Protein AF-S3HKZ8-F1 (afdb_monomer_lite)

Foldseek 3Di:
DDDDDDDQDPPPQLNVLVVQLVVLVVQLVVLVVVCVVPNQQAADPPPRHHSVVSNVVSVVSNVVSVVSSCVVVVDDDPPVVVVVVVVVVVVVVVVVVVVVPDDDDPDDDPVCVCVCVVVPAPKAKEFDPVFFDDDVNHTDADADPVRRYHAGCADPVCNRGRIDIDRDPVVVVVVVVVVPPDDPVVPPCQQDPPPDPADDPPRDPQKDWPDDDPQWTKIARPRHGDIDTDGPVVVD

Organism: NCBI:txid990285

Structure (mmCIF, N/CA/C/O backbone):
data_AF-S3HKZ8-F1
#
_entry.id   AF-S3HKZ8-F1
#
loop_
_atom_site.group_PDB
_atom_site.id
_atom_site.type_symbol
_atom_site.label_atom_id
_atom_site.label_alt_id
_atom_site.label_comp_id
_atom_site.label_asym_id
_atom_site.label_entity_id
_atom_site.label_seq_id
_atom_site.pdbx_PDB_ins_code
_atom_site.Cartn_x
_atom_site.Cartn_y
_atom_site.Cartn_z
_atom_site.occupancy
_atom_site.B_iso_or_equiv
_atom_site.auth_seq_id
_atom_site.auth_comp_id
_atom_site.auth_asym_id
_atom_site.auth_atom_id
_atom_site.pdbx_PDB_model_num
ATOM 1 N N . MET A 1 1 ? 28.194 -18.251 2.010 1.00 65.12 1 MET A N 1
ATOM 2 C CA . MET A 1 1 ? 27.713 -17.149 1.149 1.00 65.12 1 MET A CA 1
ATOM 3 C C . MET A 1 1 ? 28.892 -16.640 0.341 1.00 65.12 1 MET A C 1
ATOM 5 O O . MET A 1 1 ? 29.868 -16.216 0.943 1.00 65.12 1 MET A O 1
ATOM 9 N N . SER A 1 2 ? 28.856 -16.750 -0.987 1.00 71.88 2 SER A N 1
ATOM 10 C CA . SER A 1 2 ? 29.869 -16.155 -1.864 1.00 71.88 2 SER A CA 1
ATOM 11 C C . SER A 1 2 ? 29.505 -14.695 -2.129 1.00 71.88 2 SER A C 1
ATOM 13 O O . SER A 1 2 ? 28.448 -14.418 -2.697 1.00 71.88 2 SER A O 1
ATOM 15 N N . ILE A 1 3 ? 30.356 -13.760 -1.708 1.00 78.12 3 ILE A N 1
ATOM 16 C CA . ILE A 1 3 ? 30.203 -12.345 -2.062 1.00 78.12 3 ILE A CA 1
ATOM 17 C C . ILE A 1 3 ? 30.496 -12.220 -3.559 1.00 78.12 3 ILE A C 1
ATOM 19 O O . ILE A 1 3 ? 31.592 -12.550 -4.005 1.00 78.12 3 ILE A O 1
ATOM 23 N N . THR A 1 4 ? 29.506 -11.773 -4.330 1.00 84.50 4 THR A N 1
ATOM 24 C CA . THR A 1 4 ? 2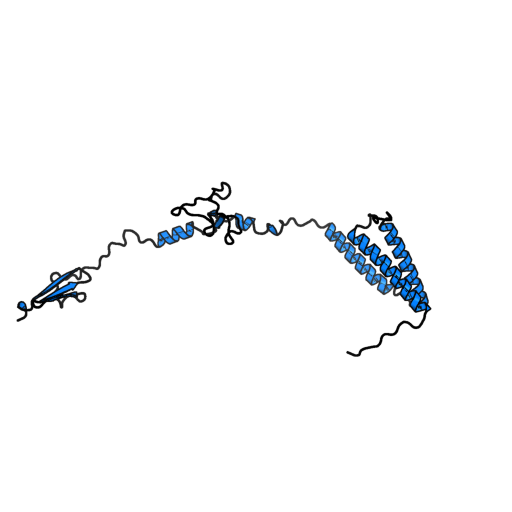9.660 -11.502 -5.765 1.00 84.50 4 THR A CA 1
ATOM 25 C C . THR A 1 4 ? 29.781 -9.994 -5.950 1.00 84.50 4 THR A C 1
ATOM 27 O O . THR A 1 4 ? 28.930 -9.249 -5.470 1.00 84.50 4 THR A O 1
ATOM 30 N N . LEU A 1 5 ? 30.851 -9.538 -6.607 1.00 86.62 5 LEU A N 1
ATOM 31 C CA . LEU A 1 5 ? 31.059 -8.123 -6.917 1.00 86.62 5 LEU A CA 1
ATOM 32 C C . LEU A 1 5 ? 30.095 -7.701 -8.031 1.00 86.62 5 LEU A C 1
ATOM 34 O O . LEU A 1 5 ? 30.226 -8.167 -9.162 1.00 86.62 5 LEU A O 1
ATOM 38 N N . TRP A 1 6 ? 29.163 -6.803 -7.722 1.00 87.88 6 TRP A N 1
ATOM 39 C CA . TRP A 1 6 ? 28.302 -6.189 -8.728 1.00 87.88 6 TRP A CA 1
ATOM 40 C C . TRP A 1 6 ? 29.046 -5.035 -9.408 1.00 87.88 6 TRP A C 1
ATOM 42 O O . TRP A 1 6 ? 29.647 -4.195 -8.735 1.00 87.88 6 TRP A O 1
ATOM 52 N N . LYS A 1 7 ? 29.043 -5.016 -10.740 1.00 90.69 7 LYS A N 1
ATOM 53 C CA . LYS A 1 7 ? 29.620 -3.943 -11.559 1.00 90.69 7 LYS A CA 1
ATOM 54 C C . LYS A 1 7 ? 28.489 -3.257 -12.329 1.00 90.69 7 LYS A C 1
ATOM 56 O O . LYS A 1 7 ? 27.520 -3.939 -12.656 1.00 90.69 7 LYS A O 1
ATOM 61 N N . PRO A 1 8 ? 28.601 -1.950 -12.612 1.00 91.75 8 PRO A N 1
ATOM 62 C CA . PRO A 1 8 ? 27.592 -1.242 -13.391 1.00 91.75 8 PRO A CA 1
ATOM 63 C C . PRO A 1 8 ? 27.500 -1.788 -14.821 1.00 91.75 8 PRO A C 1
ATOM 65 O O . PRO A 1 8 ? 28.470 -2.352 -15.332 1.00 91.75 8 PRO A O 1
ATOM 68 N N . GLU A 1 9 ? 26.345 -1.566 -15.453 1.00 95.06 9 GLU A N 1
ATOM 69 C CA . GLU A 1 9 ? 26.114 -1.855 -16.872 1.00 95.06 9 GLU A CA 1
ATOM 70 C C . GLU A 1 9 ? 27.144 -1.101 -17.737 1.00 95.06 9 GLU A C 1
ATOM 72 O O . GLU A 1 9 ? 27.212 0.132 -17.635 1.00 95.06 9 GLU A O 1
ATOM 77 N N . PRO A 1 10 ? 27.984 -1.808 -18.519 1.00 94.12 10 PRO A N 1
ATOM 78 C CA . PRO A 1 10 ? 29.027 -1.188 -19.331 1.00 94.12 10 PRO A CA 1
ATOM 79 C C . PRO A 1 10 ? 28.513 -0.501 -20.602 1.00 94.12 10 PRO A C 1
ATOM 81 O O . PRO A 1 10 ? 29.184 0.417 -21.079 1.00 94.12 10 PRO A O 1
ATOM 84 N N . ASP A 1 11 ? 27.381 -0.927 -21.172 1.00 96.69 11 ASP A N 1
ATOM 85 C CA . ASP A 1 11 ? 26.805 -0.252 -22.334 1.00 96.69 11 ASP A CA 1
ATOM 86 C C . ASP A 1 11 ? 26.128 1.049 -21.892 1.00 96.69 11 ASP A C 1
ATOM 88 O O . ASP A 1 11 ? 25.140 1.054 -21.158 1.00 96.69 11 ASP A O 1
ATOM 92 N N . VAL A 1 12 ? 26.666 2.178 -22.357 1.00 97.31 12 VAL A N 1
ATOM 93 C CA . VAL A 1 12 ? 26.181 3.509 -21.983 1.00 97.31 12 VAL A CA 1
ATOM 94 C C . VAL A 1 12 ? 24.729 3.721 -22.415 1.00 97.31 12 VAL A C 1
ATOM 96 O O . VAL A 1 12 ? 23.982 4.371 -21.690 1.00 97.31 12 VAL A O 1
ATOM 99 N N . ILE A 1 13 ? 24.302 3.182 -23.558 1.00 97.44 13 ILE A N 1
ATOM 100 C CA . ILE A 1 13 ? 22.934 3.368 -24.054 1.00 97.44 13 ILE A CA 1
ATOM 101 C C . ILE A 1 13 ? 21.959 2.574 -23.182 1.00 97.44 13 ILE A C 1
ATOM 103 O O . ILE A 1 13 ? 20.961 3.131 -22.722 1.00 97.44 13 ILE A O 1
ATOM 107 N N . ILE A 1 14 ? 22.279 1.312 -22.878 1.00 96.62 14 ILE A N 1
ATOM 108 C CA . ILE A 1 14 ? 21.459 0.480 -21.983 1.00 96.62 14 ILE A CA 1
ATOM 109 C C . ILE A 1 14 ? 21.426 1.088 -20.577 1.00 96.62 14 ILE A C 1
ATOM 111 O O . ILE A 1 14 ? 20.361 1.175 -19.970 1.00 96.62 14 ILE A O 1
ATOM 115 N N . HIS A 1 15 ? 22.562 1.576 -20.075 1.00 97.12 15 HIS A N 1
ATOM 116 C CA . HIS A 1 15 ? 22.643 2.249 -18.781 1.00 97.12 15 HIS A CA 1
ATOM 117 C C . HIS A 1 15 ? 21.696 3.454 -18.703 1.00 97.12 15 HIS A C 1
ATOM 119 O O . HIS A 1 15 ? 20.981 3.611 -17.714 1.00 97.12 15 HIS A O 1
ATOM 125 N N . GLN A 1 16 ? 21.670 4.298 -19.737 1.00 97.81 16 GLN A N 1
ATOM 126 C CA . GLN A 1 16 ? 20.787 5.465 -19.782 1.00 97.81 16 GLN A CA 1
ATOM 127 C C . GLN A 1 16 ? 19.313 5.063 -19.883 1.00 97.81 16 GLN A C 1
ATOM 129 O O . GLN A 1 16 ? 18.484 5.641 -19.187 1.00 97.81 16 GLN A O 1
ATOM 134 N N . ALA A 1 17 ? 18.982 4.042 -20.676 1.00 97.62 17 ALA A N 1
ATOM 135 C CA . ALA A 1 17 ? 17.613 3.539 -20.771 1.00 97.62 17 ALA A CA 1
ATOM 136 C C . ALA A 1 17 ? 17.119 2.939 -19.443 1.00 97.62 17 ALA A C 1
ATOM 138 O O . ALA A 1 17 ? 16.001 3.224 -19.018 1.00 97.62 17 ALA A O 1
ATOM 139 N N . LEU A 1 18 ? 17.968 2.175 -18.744 1.00 97.31 18 LEU A N 1
ATOM 140 C CA . LEU A 1 18 ? 17.690 1.682 -17.390 1.00 97.31 18 LEU A CA 1
ATOM 141 C C . LEU A 1 18 ? 17.489 2.837 -16.403 1.00 97.31 18 LEU A C 1
ATOM 143 O O . LEU A 1 18 ? 16.559 2.804 -15.599 1.00 97.31 18 LEU A O 1
ATOM 147 N N . GLY A 1 19 ? 18.349 3.856 -16.470 1.00 97.62 19 GLY A N 1
ATOM 148 C CA . GLY A 1 19 ? 18.239 5.061 -15.654 1.00 97.62 19 GLY A CA 1
ATOM 149 C C . GLY A 1 19 ? 16.919 5.792 -15.884 1.00 97.62 19 GLY A C 1
ATOM 150 O O . GLY A 1 19 ? 16.224 6.097 -14.920 1.00 97.62 19 GLY A O 1
ATOM 151 N N . LYS A 1 20 ? 16.535 5.992 -17.149 1.00 98.19 20 LYS A N 1
ATOM 152 C CA . LYS A 1 20 ? 15.298 6.688 -17.509 1.00 98.19 20 LYS A CA 1
ATOM 153 C C . LYS A 1 20 ? 14.059 5.902 -17.092 1.00 98.19 20 LYS A C 1
ATOM 155 O O . LYS A 1 20 ? 13.201 6.452 -16.419 1.00 98.19 20 LYS A O 1
ATOM 160 N N . ALA A 1 21 ? 14.004 4.598 -17.367 1.00 97.94 21 ALA A N 1
ATOM 161 C CA . ALA A 1 21 ? 12.902 3.754 -16.899 1.00 97.94 21 ALA A CA 1
ATOM 162 C C . ALA A 1 21 ? 12.775 3.745 -15.361 1.00 97.94 21 ALA A C 1
ATOM 164 O O . ALA A 1 21 ? 11.669 3.667 -14.832 1.00 97.94 21 ALA A O 1
ATOM 165 N N . CYS A 1 22 ? 13.895 3.840 -14.635 1.00 98.44 22 CYS A N 1
ATOM 166 C CA . CYS A 1 22 ? 13.898 3.958 -13.176 1.00 98.44 22 CYS A CA 1
ATOM 167 C C . CYS A 1 22 ? 13.378 5.324 -12.693 1.00 98.44 22 CYS A C 1
ATOM 169 O O . CYS A 1 22 ? 12.635 5.375 -11.715 1.00 98.44 22 CYS A O 1
ATOM 171 N N . GLU A 1 23 ? 13.759 6.419 -13.356 1.00 98.50 23 GLU A N 1
ATOM 172 C CA . GLU A 1 23 ? 13.262 7.773 -13.073 1.00 98.50 23 GLU A CA 1
ATOM 173 C C . GLU A 1 23 ? 11.735 7.832 -13.217 1.00 98.50 23 GLU A C 1
ATOM 175 O O . GLU A 1 23 ? 11.050 8.054 -12.218 1.00 98.50 23 GLU A O 1
ATOM 180 N N . GLU A 1 24 ? 11.208 7.473 -14.394 1.00 98.62 24 GLU A N 1
ATOM 181 C CA . GLU A 1 24 ? 9.763 7.504 -14.679 1.00 98.62 24 GLU A CA 1
ATOM 182 C C . GLU A 1 24 ? 8.964 6.582 -13.742 1.00 98.62 24 GLU A C 1
ATOM 184 O O . GLU A 1 24 ? 7.863 6.901 -13.292 1.00 98.62 24 GLU A O 1
ATOM 189 N N . ALA A 1 25 ? 9.526 5.423 -13.370 1.00 98.62 25 ALA A N 1
ATOM 190 C CA . ALA A 1 25 ? 8.875 4.515 -12.428 1.00 98.62 25 ALA A CA 1
ATOM 191 C C . ALA A 1 25 ? 8.728 5.134 -11.028 1.00 98.62 25 ALA A C 1
ATOM 193 O O . ALA A 1 25 ? 7.736 4.873 -10.341 1.00 98.62 25 ALA A O 1
ATOM 194 N N . ASN A 1 26 ? 9.699 5.942 -10.592 1.00 98.62 26 ASN A N 1
ATOM 195 C CA . ASN A 1 26 ? 9.630 6.634 -9.307 1.00 98.62 26 ASN A CA 1
ATOM 196 C C . ASN A 1 26 ? 8.663 7.823 -9.349 1.00 98.62 26 ASN A C 1
ATOM 198 O O . ASN A 1 26 ? 7.951 8.047 -8.367 1.00 98.62 26 ASN A O 1
ATOM 202 N N . GLU A 1 27 ? 8.593 8.547 -10.467 1.00 98.19 27 GLU A N 1
ATOM 203 C CA . GLU A 1 27 ? 7.624 9.632 -10.661 1.00 98.19 27 GLU A CA 1
ATOM 204 C C . GLU A 1 27 ? 6.188 9.086 -10.659 1.00 98.19 27 GLU A C 1
ATOM 206 O O . GLU A 1 27 ? 5.357 9.525 -9.852 1.00 98.19 27 GLU A O 1
ATOM 211 N N . LEU A 1 28 ? 5.925 8.003 -11.403 1.00 98.50 28 LEU A N 1
ATOM 212 C CA . LEU A 1 28 ? 4.644 7.297 -11.345 1.00 98.50 28 LEU A CA 1
ATOM 213 C C . LEU A 1 28 ? 4.329 6.784 -9.932 1.00 98.50 28 LEU A C 1
ATOM 215 O O . LEU A 1 28 ? 3.202 6.937 -9.452 1.00 98.50 28 LEU A O 1
ATOM 219 N N . ALA A 1 29 ? 5.303 6.187 -9.237 1.00 98.56 29 ALA A N 1
ATOM 220 C CA . ALA A 1 29 ? 5.109 5.700 -7.872 1.00 98.56 29 ALA A CA 1
ATOM 221 C C . ALA A 1 29 ? 4.715 6.831 -6.907 1.00 98.56 29 ALA A C 1
ATOM 223 O O . ALA A 1 29 ? 3.831 6.639 -6.064 1.00 98.56 29 ALA A O 1
ATOM 224 N N . ALA A 1 30 ? 5.311 8.017 -7.050 1.00 97.44 30 ALA A N 1
ATOM 225 C C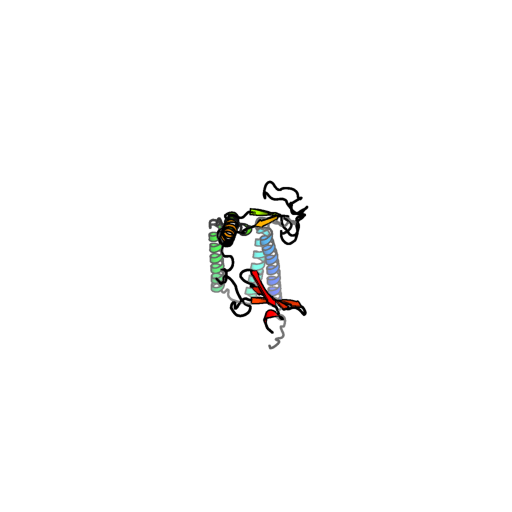A . ALA A 1 30 ? 4.957 9.188 -6.256 1.00 97.44 30 ALA A CA 1
ATOM 226 C C . ALA A 1 30 ? 3.503 9.627 -6.506 1.00 97.44 30 ALA A C 1
ATOM 228 O O . ALA A 1 30 ? 2.764 9.894 -5.551 1.00 97.44 30 ALA A O 1
ATOM 229 N N . ILE A 1 31 ? 3.049 9.640 -7.764 1.00 97.81 31 ILE A N 1
ATOM 230 C CA . ILE A 1 31 ? 1.659 9.985 -8.098 1.00 97.81 31 ILE A CA 1
ATOM 231 C C . ILE A 1 31 ? 0.671 8.907 -7.637 1.00 97.81 31 ILE A C 1
ATOM 233 O O . ILE A 1 31 ? -0.387 9.249 -7.102 1.00 97.81 31 ILE A O 1
ATOM 237 N N . LEU A 1 32 ? 1.011 7.620 -7.760 1.00 98.25 32 LEU A N 1
ATOM 238 C CA . LEU A 1 32 ? 0.205 6.514 -7.229 1.00 98.25 32 LEU A CA 1
ATOM 239 C C . LEU A 1 32 ? 0.024 6.637 -5.712 1.00 98.25 32 LEU A C 1
ATOM 241 O O . LEU A 1 32 ? -1.102 6.545 -5.218 1.00 98.25 32 LEU A O 1
ATOM 245 N N . ALA A 1 33 ? 1.106 6.908 -4.976 1.00 98.00 33 ALA A N 1
ATOM 246 C CA . ALA A 1 33 ? 1.051 7.132 -3.534 1.00 98.00 33 ALA A CA 1
ATOM 247 C C . ALA A 1 33 ? 0.177 8.346 -3.183 1.00 98.00 33 ALA A C 1
ATOM 249 O O . ALA A 1 33 ? -0.643 8.281 -2.264 1.00 98.00 33 ALA A O 1
ATOM 250 N N . ARG A 1 34 ? 0.281 9.437 -3.952 1.00 96.44 34 ARG A N 1
ATOM 251 C CA . ARG A 1 34 ? -0.585 10.609 -3.779 1.00 96.44 34 ARG A CA 1
ATOM 252 C C . ARG A 1 34 ? -2.058 10.268 -4.002 1.00 96.44 34 ARG A C 1
ATOM 254 O O . ARG A 1 34 ? -2.889 10.646 -3.180 1.00 96.44 34 ARG A O 1
ATOM 261 N N . CYS A 1 35 ? -2.384 9.529 -5.062 1.00 97.44 35 CYS A N 1
ATOM 262 C CA . CYS A 1 35 ? -3.753 9.097 -5.352 1.00 97.44 35 CYS A CA 1
ATOM 263 C C . CYS A 1 35 ? -4.308 8.171 -4.261 1.00 97.44 35 CYS A C 1
ATOM 265 O O . CYS A 1 35 ? -5.484 8.283 -3.926 1.00 97.44 35 CYS A O 1
ATOM 267 N N . LEU A 1 36 ? -3.475 7.299 -3.683 1.00 97.06 36 LEU A N 1
ATOM 268 C CA . LEU A 1 36 ? -3.855 6.422 -2.572 1.00 97.06 36 LEU A CA 1
ATOM 269 C C . LEU A 1 36 ? -4.227 7.219 -1.312 1.00 97.06 36 LEU A C 1
ATOM 271 O O . LEU A 1 36 ? -5.181 6.866 -0.627 1.00 97.06 36 LEU A O 1
ATOM 275 N N . ILE A 1 37 ? -3.478 8.284 -1.012 1.00 96.75 37 ILE A N 1
ATOM 276 C CA . ILE A 1 37 ? -3.666 9.094 0.201 1.00 96.75 37 ILE A CA 1
ATOM 277 C C . ILE A 1 37 ? -4.795 10.119 0.032 1.00 96.75 37 ILE A C 1
ATOM 279 O O . ILE A 1 37 ? -5.605 10.298 0.935 1.00 96.75 37 ILE A O 1
ATOM 283 N N . GLN A 1 38 ? -4.829 10.827 -1.099 1.00 96.38 38 GLN A N 1
ATOM 284 C CA . GLN A 1 38 ? -5.735 11.961 -1.318 1.00 96.38 38 GLN A CA 1
ATOM 285 C C . GLN A 1 38 ? -7.021 11.558 -2.049 1.00 96.38 38 GLN A C 1
ATOM 287 O O . GLN A 1 38 ? -8.057 12.181 -1.849 1.00 96.38 38 GLN A O 1
ATOM 292 N N . GLY A 1 39 ? -6.974 10.524 -2.888 1.00 96.88 39 GLY A N 1
ATOM 293 C CA . GLY A 1 39 ? -8.049 10.140 -3.800 1.00 96.88 39 GLY A CA 1
ATOM 294 C C . GLY A 1 39 ? -7.759 10.522 -5.256 1.00 96.88 39 GLY A C 1
ATOM 295 O O . GLY A 1 39 ? -7.112 11.531 -5.552 1.00 96.88 39 GLY A O 1
ATOM 296 N N . LEU A 1 40 ? -8.259 9.700 -6.185 1.00 97.25 40 LEU A N 1
ATOM 297 C CA . LEU A 1 40 ? -8.007 9.825 -7.628 1.00 97.25 40 LEU A CA 1
ATOM 298 C C . LEU A 1 40 ? -8.619 11.090 -8.253 1.00 97.25 40 LEU A C 1
ATOM 300 O O . LEU A 1 40 ? -8.043 11.658 -9.178 1.00 97.25 40 LEU A O 1
ATOM 304 N N . ASP A 1 41 ? -9.768 11.537 -7.747 1.00 97.81 41 ASP A N 1
ATOM 305 C CA . ASP A 1 41 ? -10.503 12.685 -8.296 1.00 97.81 41 ASP A CA 1
ATOM 306 C C . ASP A 1 41 ? -10.173 14.013 -7.578 1.00 97.81 41 ASP A C 1
ATOM 308 O O . ASP A 1 41 ? -10.867 15.010 -7.760 1.00 97.81 41 ASP A O 1
ATOM 312 N N . GLN A 1 42 ? -9.113 14.036 -6.760 1.00 97.44 42 GLN A N 1
ATOM 313 C CA . GLN A 1 42 ? -8.584 15.256 -6.137 1.00 97.44 42 GLN A CA 1
ATOM 314 C C . GLN A 1 42 ? -7.527 15.948 -7.019 1.00 97.44 42 GLN A C 1
ATOM 316 O O . GLN A 1 42 ? -7.158 15.451 -8.086 1.00 97.44 42 GLN A O 1
ATOM 321 N N . SER A 1 43 ? -7.005 17.082 -6.547 1.00 96.50 43 SER A N 1
ATOM 322 C CA . SER A 1 43 ? -5.915 17.833 -7.183 1.00 96.50 43 SER A CA 1
ATOM 323 C C . SER A 1 43 ? -4.752 18.072 -6.225 1.00 96.50 43 SER A C 1
ATOM 325 O O . SER A 1 43 ? -4.931 18.138 -5.009 1.00 96.50 43 SER A O 1
ATOM 327 N N . GLU A 1 44 ? -3.555 18.241 -6.786 1.00 94.06 44 GLU A N 1
ATOM 328 C CA . GLU A 1 44 ? -2.356 18.575 -6.022 1.00 94.06 44 GLU A CA 1
ATOM 329 C C . GLU A 1 44 ? -2.474 19.993 -5.418 1.00 94.06 44 GLU A C 1
ATOM 331 O O . GLU A 1 44 ? -2.830 20.925 -6.143 1.00 94.06 44 GLU A O 1
ATOM 336 N N . PRO A 1 45 ? -2.205 20.191 -4.110 1.00 88.00 45 PRO A N 1
ATOM 337 C CA . PRO A 1 45 ? -2.545 21.442 -3.425 1.00 88.00 45 PRO A CA 1
ATOM 338 C C . PRO A 1 45 ? -1.820 22.693 -3.929 1.00 88.00 45 PRO A C 1
ATOM 340 O O . PRO A 1 45 ? -2.340 23.793 -3.751 1.00 88.00 45 PRO A O 1
ATOM 343 N N . VAL A 1 46 ? -0.619 22.552 -4.501 1.00 91.44 46 VAL A N 1
ATOM 344 C CA . VAL A 1 46 ? 0.220 23.698 -4.878 1.00 91.44 46 VAL A CA 1
ATOM 345 C C . VAL A 1 46 ? -0.011 24.105 -6.332 1.00 91.44 46 VAL A C 1
ATOM 347 O O . VAL A 1 46 ? -0.335 25.258 -6.599 1.00 91.44 46 VAL A O 1
ATOM 350 N N . SER A 1 47 ? 0.136 23.178 -7.278 1.00 92.56 47 SER A N 1
ATOM 351 C CA . SER A 1 47 ? -0.055 23.437 -8.713 1.00 92.56 47 SER A CA 1
ATOM 352 C C . SER A 1 47 ? -1.519 23.396 -9.149 1.00 92.56 47 SER A C 1
ATOM 354 O O . SER A 1 47 ? -1.849 23.894 -10.223 1.00 92.56 47 SER A O 1
ATOM 356 N N . GLY A 1 48 ? -2.402 22.776 -8.360 1.00 94.94 48 GLY A N 1
ATOM 357 C CA . GLY A 1 48 ? -3.796 22.537 -8.734 1.00 94.94 48 GLY A CA 1
ATOM 358 C C . GLY A 1 48 ? -3.985 21.445 -9.794 1.00 94.94 48 GLY A C 1
ATOM 359 O O . GLY A 1 48 ? -5.118 21.213 -10.222 1.00 94.94 48 GLY A O 1
ATOM 360 N N . LYS A 1 49 ? -2.915 20.757 -10.222 1.00 96.62 49 LYS A N 1
ATOM 361 C CA . LYS A 1 49 ? -2.978 19.709 -11.251 1.00 96.62 49 LYS A CA 1
ATOM 362 C C . LYS A 1 49 ? -3.865 18.541 -10.783 1.00 96.62 49 LYS A C 1
ATOM 364 O O . LYS A 1 49 ? -3.607 17.994 -9.704 1.00 96.62 49 LYS A O 1
ATOM 369 N N . PRO A 1 50 ? -4.876 18.119 -11.568 1.00 98.06 50 PRO A N 1
ATOM 370 C CA . PRO A 1 50 ? -5.716 16.975 -11.222 1.00 98.06 50 PRO A CA 1
ATOM 371 C C . PRO A 1 50 ? -4.910 15.679 -11.092 1.00 98.06 50 PRO A C 1
ATOM 373 O O . PRO A 1 50 ? -4.062 15.377 -11.934 1.00 98.06 50 PRO A O 1
ATOM 376 N N . ASN A 1 51 ? -5.216 14.870 -10.076 1.00 97.94 51 ASN A N 1
ATOM 377 C CA . ASN A 1 51 ? -4.537 13.598 -9.819 1.00 97.94 51 ASN A CA 1
ATOM 378 C C . ASN A 1 51 ? -4.696 12.617 -10.974 1.00 97.94 51 ASN A C 1
ATOM 380 O O . ASN A 1 51 ? -3.712 12.033 -11.412 1.00 97.94 51 ASN A O 1
ATOM 384 N N . ARG A 1 52 ? -5.908 12.503 -11.524 1.00 98.06 52 ARG A N 1
ATOM 385 C CA . ARG A 1 52 ? -6.170 11.689 -12.713 1.00 98.06 52 ARG A CA 1
ATOM 386 C C . ARG A 1 52 ? -5.290 12.095 -13.895 1.00 98.06 52 ARG A C 1
ATOM 388 O O . ARG A 1 52 ? -4.729 11.224 -14.544 1.00 98.06 52 ARG A O 1
ATOM 395 N N . GLN A 1 53 ? -5.162 13.396 -14.162 1.00 97.94 53 GLN A N 1
ATOM 396 C CA . GLN A 1 53 ? -4.330 13.889 -15.258 1.00 97.94 53 GLN A CA 1
ATOM 397 C C . GLN A 1 53 ? -2.855 13.554 -15.016 1.00 97.94 53 GLN A C 1
ATOM 399 O O . GLN A 1 53 ? -2.231 12.947 -15.876 1.00 97.94 53 GLN A O 1
ATOM 404 N N . ALA A 1 54 ? -2.326 13.893 -13.836 1.00 97.50 54 ALA A N 1
ATOM 405 C CA . ALA A 1 54 ? -0.941 13.587 -13.487 1.00 97.50 54 ALA A CA 1
ATOM 406 C C . ALA A 1 54 ? -0.646 12.084 -13.591 1.00 97.50 54 ALA A C 1
ATOM 408 O O . ALA A 1 54 ? 0.362 11.708 -14.161 1.00 97.50 54 ALA A O 1
ATOM 409 N N . LEU A 1 55 ? -1.553 11.229 -13.112 1.00 98.12 55 LEU A N 1
ATOM 410 C CA . LEU A 1 55 ? -1.386 9.779 -13.174 1.00 98.12 55 LEU A CA 1
ATOM 411 C C . LEU A 1 55 ? -1.226 9.276 -14.613 1.00 98.12 55 LEU A C 1
ATOM 413 O O . LEU A 1 55 ? -0.370 8.440 -14.867 1.00 98.12 55 LEU A O 1
ATOM 417 N N . PHE A 1 56 ? -2.046 9.761 -15.547 1.00 98.00 56 PHE A N 1
ATOM 418 C CA . PHE A 1 56 ? -1.964 9.322 -16.942 1.00 98.00 56 PHE A CA 1
ATOM 419 C C . PHE A 1 56 ? -0.73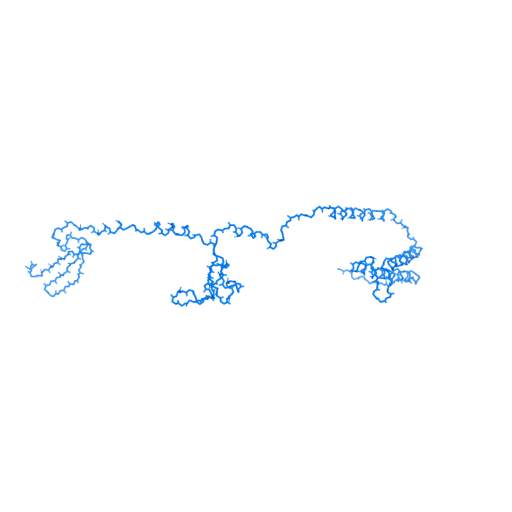8 9.860 -17.680 1.00 98.00 56 PHE A C 1
ATOM 421 O O . PHE A 1 56 ? -0.243 9.173 -18.572 1.00 98.00 56 PHE A O 1
ATOM 428 N N . GLU A 1 57 ? -0.254 11.049 -17.321 1.00 98.12 57 GLU A N 1
ATOM 429 C CA . GLU A 1 57 ? 1.004 11.584 -17.854 1.00 98.12 57 GLU A CA 1
ATOM 430 C C . GLU A 1 57 ? 2.174 10.676 -17.444 1.00 98.12 57 GLU A C 1
ATOM 432 O O . GLU A 1 57 ? 2.793 10.083 -18.323 1.00 98.12 57 GLU A O 1
ATOM 437 N N . GLU A 1 58 ? 2.346 10.395 -16.146 1.00 98.44 58 GLU A N 1
ATOM 438 C CA . GLU A 1 58 ? 3.447 9.531 -15.679 1.00 98.44 58 GLU A CA 1
ATOM 439 C C . GLU A 1 58 ? 3.334 8.072 -16.172 1.00 98.44 58 GLU A C 1
ATOM 441 O O . GLU A 1 58 ? 4.338 7.394 -16.378 1.00 98.44 58 GLU A O 1
ATOM 446 N N . ILE A 1 59 ? 2.114 7.545 -16.376 1.00 98.50 59 ILE A N 1
ATOM 447 C CA . ILE A 1 59 ? 1.931 6.223 -17.011 1.00 98.50 59 ILE A CA 1
ATOM 448 C C . ILE A 1 59 ? 2.466 6.246 -18.446 1.00 98.50 59 ILE A C 1
ATOM 450 O O . ILE A 1 59 ? 3.126 5.298 -18.865 1.00 98.50 59 ILE A O 1
ATOM 454 N N . SER A 1 60 ? 2.172 7.312 -19.193 1.00 98.44 60 SER A N 1
ATOM 455 C CA . SER A 1 60 ? 2.594 7.438 -20.590 1.00 98.44 60 SER A CA 1
ATOM 456 C C . SER A 1 60 ? 4.113 7.561 -20.698 1.00 98.44 60 SER A C 1
ATOM 458 O O . SER A 1 60 ? 4.716 6.933 -21.571 1.00 98.44 60 SER A O 1
ATOM 460 N N . ASP A 1 61 ? 4.728 8.318 -19.789 1.00 98.38 61 ASP A N 1
ATOM 461 C CA . ASP A 1 61 ? 6.177 8.507 -19.752 1.00 98.38 61 ASP A CA 1
ATOM 462 C C . ASP A 1 61 ? 6.900 7.208 -19.350 1.00 98.38 61 ASP A C 1
ATOM 464 O O . ASP A 1 61 ? 7.859 6.796 -20.017 1.00 98.38 61 ASP A O 1
ATOM 468 N N . LEU A 1 62 ? 6.368 6.463 -18.369 1.00 98.50 62 LEU A N 1
ATOM 469 C CA . LEU A 1 62 ? 6.879 5.135 -18.023 1.00 98.50 62 LEU A CA 1
ATOM 470 C C . LEU A 1 62 ? 6.745 4.135 -19.181 1.00 98.50 62 LEU A C 1
ATOM 472 O O . LEU A 1 62 ? 7.697 3.404 -19.464 1.00 98.50 62 LEU A O 1
ATOM 476 N N . ASP A 1 63 ? 5.593 4.084 -19.852 1.00 97.75 63 ASP A N 1
ATOM 477 C CA . ASP A 1 63 ? 5.373 3.178 -20.985 1.00 97.75 63 ASP A CA 1
ATOM 478 C C . ASP A 1 63 ? 6.371 3.460 -22.118 1.00 97.75 63 ASP A C 1
ATOM 480 O O . ASP A 1 63 ? 6.974 2.526 -22.657 1.00 97.75 63 ASP A O 1
ATOM 484 N N . ALA A 1 64 ? 6.616 4.738 -22.432 1.00 98.19 64 ALA A N 1
ATOM 485 C CA . ALA A 1 64 ? 7.607 5.143 -23.425 1.00 98.19 64 ALA A CA 1
ATOM 486 C C . ALA A 1 64 ? 9.036 4.736 -23.018 1.00 98.19 64 ALA A C 1
ATOM 488 O O . ALA A 1 64 ? 9.779 4.180 -23.834 1.00 98.19 64 ALA A O 1
ATOM 489 N N . ALA A 1 65 ? 9.420 4.949 -21.754 1.00 98.00 65 ALA A N 1
ATOM 490 C CA . ALA A 1 65 ? 10.742 4.575 -21.252 1.00 98.00 65 ALA A CA 1
ATOM 491 C C . ALA A 1 65 ? 10.958 3.051 -21.243 1.00 98.00 65 ALA A C 1
ATOM 493 O O . ALA A 1 65 ? 12.019 2.565 -21.648 1.00 98.00 65 ALA A O 1
ATOM 494 N N . VAL A 1 66 ? 9.946 2.276 -20.837 1.00 96.44 66 VAL A N 1
ATOM 495 C CA . VAL A 1 66 ? 9.986 0.806 -20.863 1.00 96.44 66 VAL A CA 1
ATOM 496 C C . VAL A 1 66 ? 10.030 0.287 -22.296 1.00 96.44 66 VAL A C 1
ATOM 498 O O . VAL A 1 66 ? 10.767 -0.661 -22.571 1.00 96.44 66 VAL A O 1
ATOM 501 N N . GLN A 1 67 ? 9.280 0.889 -23.221 1.00 95.25 67 GLN A N 1
ATOM 502 C CA . GLN A 1 67 ? 9.344 0.514 -24.629 1.00 95.25 67 GLN A CA 1
ATOM 503 C C . GLN A 1 67 ? 10.751 0.740 -25.198 1.00 95.25 67 GLN A C 1
ATOM 505 O O . GLN A 1 67 ? 11.312 -0.189 -25.781 1.00 95.25 67 GLN A O 1
ATOM 510 N N . TRP A 1 68 ? 11.350 1.915 -24.977 1.00 96.81 68 TRP A N 1
ATOM 511 C CA . TRP A 1 68 ? 12.711 2.202 -25.442 1.00 96.81 68 TRP A CA 1
ATOM 512 C C . TRP A 1 68 ? 13.734 1.208 -24.877 1.00 96.81 68 TRP A C 1
ATOM 514 O O . TRP A 1 68 ? 14.560 0.669 -25.616 1.00 96.81 68 TRP A O 1
ATOM 524 N N . LEU A 1 69 ? 13.642 0.892 -23.581 1.00 96.38 69 LEU A N 1
ATOM 525 C CA . LEU A 1 69 ? 14.497 -0.117 -22.960 1.00 96.38 69 LEU A CA 1
ATOM 526 C C . LEU A 1 69 ? 14.343 -1.486 -23.639 1.00 96.38 69 LEU A C 1
ATOM 528 O O . LEU A 1 69 ? 15.345 -2.139 -23.921 1.00 96.38 69 LEU A O 1
ATOM 532 N N . ARG A 1 70 ? 13.109 -1.912 -23.931 1.00 94.50 70 ARG A N 1
ATOM 533 C CA . ARG A 1 70 ? 12.817 -3.200 -24.582 1.00 94.50 70 ARG A CA 1
ATOM 534 C C . ARG A 1 70 ? 13.367 -3.287 -26.001 1.00 94.50 70 ARG A C 1
ATOM 536 O O . ARG A 1 70 ? 13.906 -4.328 -26.368 1.00 94.50 70 ARG A O 1
ATOM 543 N N . GLU A 1 71 ? 13.274 -2.201 -26.764 1.00 94.19 71 GLU A N 1
ATOM 544 C CA . GLU A 1 71 ? 13.874 -2.100 -28.099 1.00 94.19 71 GLU A CA 1
ATOM 545 C C . GLU A 1 71 ? 15.400 -2.281 -28.046 1.00 94.19 71 GLU A C 1
ATOM 547 O O . GLU A 1 71 ? 15.970 -2.943 -28.911 1.00 94.19 71 GLU A O 1
ATOM 552 N N . LEU A 1 72 ? 16.062 -1.761 -27.004 1.00 95.25 72 LEU A N 1
ATOM 553 C CA . LEU A 1 72 ? 17.513 -1.880 -26.827 1.00 95.25 72 LEU A CA 1
ATOM 554 C C . LEU A 1 72 ? 17.963 -3.260 -26.345 1.00 95.25 72 LEU A C 1
ATOM 556 O O . LEU A 1 72 ? 18.967 -3.776 -26.831 1.00 95.25 72 LEU A O 1
ATOM 560 N N . VAL A 1 73 ? 17.242 -3.865 -25.396 1.00 93.00 73 VAL A N 1
ATOM 561 C CA . VAL A 1 73 ? 17.588 -5.211 -24.906 1.00 93.00 73 VAL A CA 1
ATOM 562 C C . VAL A 1 73 ? 17.171 -6.319 -25.877 1.00 93.00 73 VAL A C 1
ATOM 564 O O . VAL A 1 73 ? 17.545 -7.472 -25.670 1.00 93.00 73 VAL A O 1
ATOM 567 N N . ASN A 1 74 ? 16.438 -5.966 -26.942 1.00 86.62 74 ASN A N 1
ATOM 568 C CA . ASN A 1 74 ? 15.927 -6.878 -27.964 1.00 86.62 74 ASN A CA 1
ATOM 569 C C . ASN A 1 74 ? 15.199 -8.088 -27.348 1.00 86.62 74 ASN A C 1
ATOM 571 O O . ASN A 1 74 ? 15.385 -9.229 -27.773 1.00 86.62 74 ASN A O 1
ATOM 575 N N . ASP A 1 75 ? 14.410 -7.822 -26.306 1.00 83.38 75 ASP A N 1
ATOM 576 C CA . ASP A 1 75 ? 13.648 -8.838 -25.586 1.00 83.38 75 ASP A CA 1
ATOM 577 C C . ASP A 1 75 ? 12.210 -8.893 -26.111 1.00 83.38 75 ASP A C 1
ATOM 579 O O . ASP A 1 75 ? 11.562 -7.865 -26.355 1.00 83.38 75 ASP A O 1
ATOM 583 N N . GLU A 1 76 ? 11.696 -10.106 -26.290 1.00 82.44 76 GLU A N 1
ATOM 584 C CA . GLU A 1 76 ? 10.337 -10.313 -26.776 1.00 82.44 76 GLU A CA 1
ATOM 585 C C . GLU A 1 76 ? 9.324 -10.049 -25.657 1.00 82.44 76 GLU A C 1
ATOM 587 O O . GLU A 1 76 ? 9.528 -10.381 -24.488 1.00 82.44 76 GLU A O 1
ATOM 592 N N . TYR A 1 77 ? 8.186 -9.442 -26.007 1.00 85.88 77 TYR A N 1
ATOM 593 C CA . TYR A 1 77 ? 7.106 -9.286 -25.038 1.00 85.88 77 TYR A CA 1
ATOM 594 C C . TYR A 1 77 ? 6.543 -10.653 -24.644 1.00 85.88 77 TYR A C 1
ATOM 596 O O . TYR A 1 77 ? 5.923 -11.323 -25.468 1.00 85.88 77 TYR A O 1
ATOM 604 N N . ASP A 1 78 ? 6.657 -11.037 -23.375 1.00 90.31 78 ASP A N 1
ATOM 605 C CA . ASP A 1 78 ? 5.924 -12.196 -22.857 1.00 90.31 78 ASP A CA 1
ATOM 606 C C . ASP A 1 78 ? 4.460 -11.813 -22.568 1.00 90.31 78 ASP A C 1
ATOM 608 O O . ASP A 1 78 ? 4.056 -11.572 -21.422 1.00 90.31 78 ASP A O 1
ATOM 612 N N . GLU A 1 79 ? 3.661 -11.745 -23.636 1.00 92.06 79 GLU A N 1
ATOM 613 C CA . GLU A 1 79 ? 2.226 -11.439 -23.590 1.00 92.06 79 GLU A CA 1
ATOM 614 C C . GLU A 1 79 ? 1.481 -12.418 -22.674 1.00 92.06 79 GLU A C 1
ATOM 616 O O . GLU A 1 79 ? 0.694 -12.018 -21.815 1.00 92.06 79 GLU A O 1
ATOM 621 N N . ALA A 1 80 ? 1.818 -13.709 -22.752 1.00 93.25 80 ALA A N 1
ATOM 622 C CA . ALA A 1 80 ? 1.190 -14.737 -21.934 1.00 93.25 80 ALA A CA 1
ATOM 623 C C . ALA A 1 80 ? 1.430 -14.507 -20.430 1.00 93.25 80 ALA A C 1
ATOM 625 O O . ALA A 1 80 ? 0.547 -14.770 -19.603 1.00 93.25 80 ALA A O 1
ATOM 626 N N . ARG A 1 81 ? 2.621 -14.042 -20.031 1.00 92.81 81 ARG A N 1
ATOM 627 C CA . ARG A 1 81 ? 2.920 -13.681 -18.637 1.00 92.81 81 ARG A CA 1
ATOM 628 C C . ARG A 1 81 ? 2.178 -12.426 -18.200 1.00 92.81 81 ARG A C 1
ATOM 630 O O . ARG A 1 81 ? 1.665 -12.425 -17.075 1.00 92.81 81 ARG A O 1
ATOM 637 N N . ALA A 1 82 ? 2.104 -11.405 -19.050 1.00 92.12 82 ALA A N 1
ATOM 638 C CA . ALA A 1 82 ? 1.341 -10.192 -18.770 1.00 92.12 82 ALA A CA 1
ATOM 639 C C . ALA A 1 82 ? -0.152 -10.506 -18.569 1.00 92.12 82 ALA A C 1
ATOM 641 O O . ALA A 1 82 ? -0.729 -10.135 -17.543 1.00 92.12 82 ALA A O 1
ATOM 642 N N . ASP A 1 83 ? -0.740 -11.313 -19.453 1.00 95.44 83 ASP A N 1
ATOM 643 C CA . ASP A 1 83 ? -2.140 -11.737 -19.384 1.00 95.44 83 ASP A CA 1
ATOM 644 C C . ASP A 1 83 ? -2.464 -12.510 -18.107 1.00 95.44 83 ASP A C 1
ATOM 646 O O . ASP A 1 83 ? -3.477 -12.255 -17.447 1.00 95.44 83 ASP A O 1
ATOM 650 N N . ARG A 1 84 ? -1.595 -13.447 -17.700 1.00 95.88 84 ARG A N 1
ATOM 651 C CA . ARG A 1 84 ? -1.777 -14.184 -16.436 1.00 95.88 84 ARG A CA 1
ATOM 652 C C . ARG A 1 84 ? -1.824 -13.239 -15.236 1.00 95.88 84 ARG A C 1
ATOM 654 O O . ARG A 1 84 ? -2.649 -13.435 -14.341 1.00 95.88 84 ARG A O 1
ATOM 661 N N . LYS A 1 85 ? -0.966 -12.214 -15.207 1.00 95.12 85 LYS A N 1
ATOM 662 C CA . LYS A 1 85 ? -0.955 -11.206 -14.136 1.00 95.12 85 LYS A CA 1
ATOM 663 C C . LYS A 1 85 ? -2.210 -10.337 -14.171 1.00 95.12 85 LYS A C 1
ATOM 665 O O . LYS A 1 85 ? -2.865 -10.195 -13.138 1.00 95.12 85 LYS A O 1
ATOM 670 N N . LEU A 1 86 ? -2.594 -9.846 -15.348 1.00 95.00 86 LEU A N 1
ATOM 671 C CA . LEU A 1 86 ? -3.780 -9.011 -15.529 1.00 95.00 86 LEU A CA 1
ATOM 672 C C . LEU A 1 86 ? -5.069 -9.738 -15.124 1.00 95.00 86 LEU A C 1
ATOM 674 O O . LEU A 1 86 ? -5.912 -9.183 -14.418 1.00 95.00 86 LEU A O 1
ATOM 678 N N . ASN A 1 87 ? -5.206 -11.010 -15.499 1.00 96.56 87 ASN A N 1
ATOM 679 C CA . ASN A 1 87 ? -6.342 -11.836 -15.094 1.00 96.56 87 ASN A CA 1
ATOM 680 C C . ASN A 1 87 ? -6.403 -12.042 -13.571 1.00 96.56 87 ASN A C 1
ATOM 682 O O . ASN A 1 87 ? -7.496 -12.070 -12.999 1.00 96.56 87 ASN A O 1
ATOM 686 N N . GLY A 1 88 ? -5.248 -12.121 -12.902 1.00 96.62 88 GLY A N 1
ATOM 687 C CA . GLY A 1 88 ? -5.157 -12.116 -11.441 1.00 96.62 88 GLY A CA 1
ATOM 688 C C . GLY A 1 88 ? -5.710 -10.829 -10.822 1.00 96.62 88 GLY A C 1
ATOM 689 O O . GLY A 1 88 ? -6.559 -10.899 -9.933 1.00 96.62 88 GLY A O 1
ATOM 690 N N . PHE A 1 89 ? -5.309 -9.664 -11.337 1.00 96.69 89 PHE A N 1
ATOM 691 C CA . PHE A 1 89 ? -5.819 -8.369 -10.867 1.00 96.69 89 PHE A CA 1
ATOM 692 C C . PHE A 1 89 ? -7.328 -8.216 -11.095 1.00 96.69 89 PHE A C 1
ATOM 694 O O . PHE A 1 89 ? -8.049 -7.834 -10.180 1.00 96.69 89 PHE A O 1
ATOM 701 N N . ARG A 1 90 ? -7.845 -8.624 -12.262 1.00 97.44 90 ARG A N 1
ATOM 702 C CA . ARG A 1 90 ? -9.294 -8.625 -12.554 1.00 97.44 90 ARG A CA 1
ATOM 703 C C . ARG A 1 90 ? -10.092 -9.550 -11.636 1.00 97.44 90 ARG A C 1
ATOM 705 O O . ARG A 1 90 ? -11.271 -9.317 -11.376 1.00 97.44 90 ARG A O 1
ATOM 712 N N . ARG A 1 91 ? -9.492 -10.651 -11.178 1.00 97.62 91 ARG A N 1
ATOM 713 C CA . ARG A 1 91 ? -10.115 -11.516 -10.169 1.00 97.62 91 ARG A CA 1
ATOM 714 C C . ARG A 1 91 ? -10.172 -10.815 -8.816 1.00 97.62 91 ARG A C 1
ATOM 716 O O . ARG A 1 91 ? -11.213 -10.867 -8.177 1.00 97.62 91 ARG A O 1
ATOM 723 N N . TRP A 1 92 ? -9.087 -10.165 -8.409 1.00 96.25 92 TRP A N 1
ATOM 724 C CA . TRP A 1 92 ? -9.052 -9.414 -7.158 1.00 96.25 92 TRP A CA 1
ATOM 725 C C . TRP A 1 92 ? -10.054 -8.253 -7.156 1.00 96.25 92 TRP A C 1
ATOM 727 O O . TRP A 1 92 ? -10.792 -8.104 -6.190 1.00 96.25 92 TRP A O 1
ATOM 737 N N . GLN A 1 93 ? -10.175 -7.520 -8.267 1.00 96.94 93 GLN A N 1
ATOM 738 C CA . GLN A 1 93 ? -11.187 -6.474 -8.425 1.00 96.94 93 GLN A CA 1
ATOM 739 C C . GLN A 1 93 ? -12.604 -7.003 -8.168 1.00 96.94 93 GLN A C 1
ATOM 741 O O . GLN A 1 93 ? -13.335 -6.412 -7.385 1.00 96.94 93 GLN A O 1
ATOM 746 N N . ARG A 1 94 ? -12.971 -8.153 -8.749 1.00 97.38 94 ARG A N 1
ATOM 747 C CA . ARG A 1 94 ? -14.289 -8.765 -8.503 1.00 97.38 94 ARG A CA 1
ATOM 748 C C . ARG A 1 94 ? -14.531 -9.079 -7.027 1.00 97.38 94 ARG A C 1
ATOM 750 O O . ARG A 1 94 ? -15.639 -8.894 -6.555 1.00 97.38 94 ARG A O 1
ATOM 757 N N . MET A 1 95 ? -13.501 -9.513 -6.298 1.00 97.12 95 MET A N 1
ATOM 758 C CA . MET A 1 95 ? -13.620 -9.763 -4.857 1.00 97.12 95 MET A CA 1
ATOM 759 C C . MET A 1 95 ? -13.898 -8.474 -4.076 1.00 97.12 95 MET A C 1
ATOM 761 O O . MET A 1 95 ? -14.690 -8.502 -3.144 1.00 97.12 95 MET A O 1
ATOM 765 N N . LEU A 1 96 ? -13.267 -7.360 -4.460 1.00 95.56 96 LEU A N 1
ATOM 766 C CA . LEU A 1 96 ? -13.538 -6.049 -3.864 1.00 95.56 96 LEU A CA 1
ATOM 767 C C . LEU A 1 96 ? -14.957 -5.572 -4.199 1.00 95.56 96 LEU A C 1
ATOM 769 O O . LEU A 1 96 ? -15.663 -5.105 -3.314 1.00 95.56 96 LEU A O 1
ATOM 773 N N . ASP A 1 97 ? -15.394 -5.735 -5.451 1.00 96.50 97 ASP A N 1
ATOM 774 C CA . ASP A 1 97 ? -16.754 -5.381 -5.871 1.00 96.50 97 ASP A CA 1
ATOM 775 C C . ASP A 1 97 ? -17.815 -6.189 -5.103 1.00 96.50 97 ASP A C 1
ATOM 777 O O . ASP A 1 97 ? -18.845 -5.642 -4.707 1.00 96.50 97 ASP A O 1
ATOM 781 N N . ASP A 1 98 ? -17.572 -7.484 -4.889 1.00 94.81 98 ASP A N 1
ATOM 782 C CA . ASP A 1 98 ? -18.457 -8.360 -4.119 1.00 94.81 98 ASP A CA 1
ATOM 783 C C . ASP A 1 98 ? -18.488 -7.964 -2.632 1.00 94.81 98 ASP A C 1
ATOM 785 O O . ASP A 1 98 ? -19.569 -7.890 -2.050 1.00 94.81 98 ASP A O 1
ATOM 789 N N . ASP A 1 99 ? -17.334 -7.649 -2.033 1.00 93.31 99 ASP A N 1
ATOM 790 C CA . ASP A 1 99 ? -17.221 -7.177 -0.644 1.00 93.31 99 ASP A CA 1
ATOM 791 C C . ASP A 1 99 ? -17.947 -5.840 -0.432 1.00 93.31 99 ASP A C 1
ATOM 793 O O . ASP A 1 99 ? -18.748 -5.700 0.487 1.00 93.31 99 ASP A O 1
ATOM 797 N N . MET A 1 100 ? -17.780 -4.885 -1.353 1.00 91.56 100 MET A N 1
ATOM 798 C CA . MET A 1 100 ? -18.486 -3.598 -1.312 1.00 91.56 100 MET A CA 1
ATOM 799 C C . MET A 1 100 ? -20.009 -3.729 -1.462 1.00 91.56 100 MET A C 1
ATOM 801 O O . MET A 1 100 ? -20.750 -2.852 -1.017 1.00 91.56 100 MET A O 1
ATOM 805 N N . ARG A 1 101 ? -20.491 -4.788 -2.124 1.00 92.00 101 ARG A N 1
ATOM 806 C CA . ARG A 1 101 ? -21.927 -5.084 -2.270 1.00 92.00 101 ARG A CA 1
ATOM 807 C C . ARG A 1 101 ? -22.481 -5.904 -1.115 1.00 92.00 101 ARG A C 1
ATOM 809 O O . ARG A 1 101 ? -23.704 -5.964 -0.963 1.00 92.00 101 ARG A O 1
ATOM 816 N N . ALA A 1 102 ? -21.622 -6.569 -0.349 1.00 85.69 102 ALA A N 1
ATOM 817 C CA . ALA A 1 102 ? -22.055 -7.390 0.761 1.00 85.69 102 ALA A CA 1
ATOM 818 C C . ALA A 1 102 ? -22.741 -6.505 1.818 1.00 85.69 102 ALA A C 1
ATOM 820 O O . ALA A 1 102 ? -22.246 -5.425 2.151 1.00 85.69 102 ALA A O 1
ATOM 821 N N . PRO A 1 103 ? -23.894 -6.928 2.361 1.00 81.19 103 PRO A N 1
ATOM 822 C CA . PRO A 1 103 ? -24.513 -6.207 3.461 1.00 81.19 103 PRO A CA 1
ATOM 823 C C . PRO A 1 103 ? -23.572 -6.233 4.668 1.00 81.19 103 PRO A C 1
ATOM 825 O O . PRO A 1 103 ? -23.086 -7.296 5.055 1.00 81.19 103 PRO A O 1
ATOM 828 N N . THR A 1 104 ? -23.328 -5.072 5.279 1.00 72.94 104 THR A N 1
ATOM 829 C CA . THR A 1 104 ? -22.518 -4.990 6.497 1.00 72.94 104 THR A CA 1
ATOM 830 C C . THR A 1 104 ? -23.176 -5.840 7.589 1.00 72.94 104 THR A C 1
ATOM 832 O O . THR A 1 104 ? -24.351 -5.610 7.899 1.00 72.94 104 THR A O 1
ATOM 835 N N . PRO A 1 105 ? -22.475 -6.827 8.176 1.00 65.94 105 PRO A N 1
ATOM 836 C CA . PRO A 1 105 ? -23.041 -7.604 9.265 1.00 65.94 105 PRO A CA 1
ATOM 837 C C . PRO A 1 105 ? -23.349 -6.675 10.445 1.00 65.94 105 PRO A C 1
ATOM 839 O O . PRO A 1 105 ? -22.475 -5.955 10.927 1.00 65.94 105 PRO A O 1
ATOM 842 N N . GLN A 1 106 ? -24.605 -6.678 10.897 1.00 58.53 106 GLN A N 1
ATOM 843 C CA . GLN A 1 106 ? -25.042 -5.962 12.095 1.00 58.53 106 GLN A CA 1
ATOM 844 C C . GLN A 1 106 ? -24.568 -6.715 13.341 1.00 58.53 106 GLN A C 1
ATOM 846 O O . GLN A 1 106 ? -25.352 -7.378 14.014 1.00 58.53 106 GLN A O 1
ATOM 851 N N . SER A 1 107 ? -23.275 -6.640 13.634 1.00 62.50 107 SER A N 1
ATOM 852 C CA . SER A 1 107 ? -22.765 -7.000 14.953 1.00 62.50 107 SER A CA 1
ATOM 853 C C . SER A 1 107 ? -22.659 -5.733 15.798 1.00 62.50 107 SER A C 1
ATOM 855 O O . SER A 1 107 ? -22.273 -4.686 15.263 1.00 62.50 107 SER A O 1
ATOM 857 N N . PRO A 1 108 ? -22.995 -5.786 17.100 1.00 64.94 108 PRO A N 1
ATOM 858 C CA . PRO A 1 108 ? -22.688 -4.677 17.988 1.00 64.94 108 PRO A CA 1
ATOM 859 C C . PRO A 1 108 ? -21.177 -4.387 17.931 1.00 64.94 108 PRO A C 1
ATOM 861 O O . PRO A 1 108 ? -20.388 -5.302 17.662 1.00 64.94 108 PRO A O 1
ATOM 864 N N . PRO A 1 109 ? -20.752 -3.129 18.158 1.00 74.44 109 PRO A N 1
ATOM 865 C CA . PRO A 1 109 ? -19.342 -2.810 18.349 1.00 74.44 109 PRO A CA 1
ATOM 866 C C . PRO A 1 109 ? -18.716 -3.806 19.325 1.00 74.44 109 PRO A C 1
ATOM 868 O O . PRO A 1 109 ? -19.338 -4.123 20.334 1.00 74.44 109 PRO A O 1
ATOM 871 N N . ILE A 1 110 ? -17.502 -4.283 19.043 1.00 74.75 110 ILE A N 1
ATOM 872 C CA . ILE A 1 110 ? -16.826 -5.291 19.879 1.00 74.75 110 ILE A CA 1
ATOM 873 C C . ILE A 1 110 ? -16.718 -4.863 21.352 1.00 74.75 110 ILE A C 1
ATOM 875 O O . ILE A 1 110 ? -16.786 -5.698 22.243 1.00 74.75 110 ILE A O 1
ATOM 879 N N . GLU A 1 111 ? -16.661 -3.553 21.607 1.00 74.31 111 GLU A N 1
ATOM 880 C CA . GLU A 1 111 ? -16.676 -2.947 22.947 1.00 74.31 111 GLU A CA 1
ATOM 881 C C . GLU A 1 111 ? -17.966 -3.216 23.741 1.00 74.31 111 GLU A C 1
ATOM 883 O O . GLU A 1 111 ? -17.995 -3.077 24.960 1.00 74.31 111 GLU A O 1
ATOM 888 N N . LEU A 1 112 ? -19.052 -3.561 23.049 1.00 70.44 112 LEU A N 1
ATOM 889 C CA . LEU A 1 112 ? -20.349 -3.894 23.632 1.00 70.44 112 LEU A CA 1
ATOM 890 C C . LEU A 1 112 ? -20.624 -5.404 23.614 1.00 70.44 112 LEU A C 1
ATOM 892 O O . LEU A 1 112 ? -21.678 -5.835 24.088 1.00 70.44 112 LEU A O 1
ATOM 896 N N . ASP A 1 113 ? -19.697 -6.212 23.093 1.00 72.69 113 ASP A N 1
ATOM 897 C CA . ASP A 1 113 ? -19.833 -7.664 23.107 1.00 72.69 113 ASP A CA 1
ATOM 898 C C . ASP A 1 113 ? -19.808 -8.180 24.556 1.00 72.69 113 ASP A C 1
ATOM 900 O O . ASP A 1 113 ? -18.948 -7.829 25.363 1.00 72.69 113 ASP A O 1
ATOM 904 N N . GLY A 1 114 ? -20.808 -8.981 24.923 1.00 63.84 114 GLY A N 1
ATOM 905 C CA . GLY A 1 114 ? -20.966 -9.511 26.280 1.00 63.84 114 GLY A CA 1
ATOM 906 C C . GLY A 1 114 ? -21.551 -8.551 27.328 1.00 63.84 114 GLY A C 1
ATOM 907 O O . GLY A 1 114 ? -21.913 -9.026 28.404 1.00 63.84 114 GLY A O 1
ATOM 908 N N . VAL A 1 115 ? -21.741 -7.255 27.035 1.00 67.81 115 VAL A N 1
ATOM 909 C CA . VAL A 1 115 ? -22.351 -6.294 27.985 1.00 67.81 115 VAL A CA 1
ATOM 910 C C . VAL A 1 115 ? -23.769 -6.716 28.375 1.00 67.81 115 VAL A C 1
ATOM 912 O O . VAL A 1 115 ? -24.124 -6.678 29.550 1.00 67.81 115 VAL A O 1
ATOM 915 N N . GLU A 1 116 ? -24.565 -7.198 27.418 1.00 64.75 116 GLU A N 1
ATOM 916 C CA . GLU A 1 116 ? -25.928 -7.684 27.674 1.00 64.75 116 GLU A CA 1
ATOM 917 C C . GLU A 1 116 ? -25.945 -8.907 28.608 1.00 64.75 116 GLU A C 1
ATOM 919 O O . GLU A 1 116 ? -26.776 -8.992 29.510 1.00 64.75 116 GLU A O 1
ATOM 924 N N . ARG A 1 117 ? -24.964 -9.812 28.475 1.00 65.12 117 ARG A N 1
ATOM 925 C CA . ARG A 1 117 ? -24.790 -10.960 29.382 1.00 65.12 117 ARG A CA 1
ATOM 926 C C . ARG A 1 117 ? -24.430 -10.511 30.799 1.00 65.12 117 ARG A C 1
ATOM 928 O O . ARG A 1 117 ? -24.886 -11.118 31.760 1.00 65.12 117 ARG A O 1
ATOM 935 N N . GLN A 1 118 ? -23.623 -9.458 30.919 1.00 62.69 118 GLN A N 1
ATOM 936 C CA . GLN A 1 118 ? -23.182 -8.913 32.203 1.00 62.69 118 GLN A CA 1
ATOM 937 C C . GLN A 1 118 ? -24.301 -8.138 32.922 1.00 62.69 118 GLN A C 1
ATOM 939 O O . GLN A 1 118 ? -24.399 -8.198 34.145 1.00 62.69 118 GLN A O 1
ATOM 944 N N . LEU A 1 119 ? -25.143 -7.425 32.164 1.00 62.41 119 LEU A N 1
ATOM 945 C CA . LEU A 1 119 ? -26.295 -6.676 32.678 1.00 62.41 119 LEU A CA 1
ATOM 946 C C . LEU A 1 119 ? -27.504 -7.566 32.992 1.00 62.41 119 LEU A C 1
ATOM 948 O O . LEU A 1 119 ? -28.333 -7.184 33.810 1.00 62.41 119 LEU A O 1
ATOM 952 N N . GLY A 1 120 ? -27.613 -8.736 32.360 1.00 59.28 120 GLY A N 1
ATOM 953 C CA . GLY A 1 120 ? -28.690 -9.700 32.601 1.00 59.28 120 GLY A CA 1
ATOM 954 C C . GLY A 1 120 ? -28.558 -10.528 33.886 1.00 59.28 120 GLY A C 1
ATOM 955 O O . GLY A 1 120 ? -29.363 -11.433 34.083 1.00 59.28 120 GLY A O 1
ATOM 956 N N . GLY A 1 121 ? -27.548 -10.276 34.726 1.00 62.12 121 GLY A N 1
ATOM 957 C CA . GLY A 1 121 ? -27.385 -10.935 36.028 1.00 62.12 121 GLY A CA 1
ATOM 958 C C . GLY A 1 121 ? -27.998 -10.134 37.182 1.00 62.12 121 GLY A C 1
ATOM 959 O O . GLY A 1 121 ? -28.047 -8.907 37.123 1.00 62.12 121 GLY A O 1
ATOM 960 N N . ASP A 1 122 ? -28.383 -10.817 38.266 1.00 70.19 122 ASP A N 1
ATOM 961 C CA . ASP A 1 122 ? -28.955 -10.240 39.502 1.00 70.19 122 ASP A CA 1
ATOM 962 C C . ASP A 1 122 ? -27.919 -9.491 40.373 1.00 70.19 122 ASP A C 1
ATOM 964 O O . ASP A 1 122 ? -27.948 -9.534 41.604 1.00 70.19 122 ASP A O 1
ATOM 968 N N . GLY A 1 123 ? -26.951 -8.829 39.739 1.00 76.69 123 GLY A N 1
ATOM 969 C CA . GLY A 1 123 ? -25.920 -8.072 40.435 1.00 76.69 123 GLY A CA 1
ATOM 970 C C . GLY A 1 123 ? -26.435 -6.745 40.989 1.00 76.69 123 GLY A C 1
ATOM 971 O O . GLY A 1 123 ? -27.453 -6.198 40.558 1.00 76.69 123 GLY A O 1
ATOM 972 N N . VAL A 1 124 ? -25.700 -6.197 41.954 1.00 85.38 124 VAL A N 1
ATOM 973 C CA . VAL A 1 124 ? -26.007 -4.901 42.564 1.00 85.38 124 VAL A CA 1
ATOM 974 C C . VAL A 1 124 ? -24.746 -4.058 42.668 1.00 85.38 124 VAL A C 1
ATOM 976 O O . VAL A 1 124 ? -23.666 -4.539 43.006 1.00 85.38 124 VAL A O 1
ATOM 979 N N . TRP A 1 125 ? -24.865 -2.764 42.390 1.00 88.62 125 TRP A N 1
ATOM 980 C CA . TRP A 1 125 ? -23.785 -1.825 42.670 1.00 88.62 125 TRP A CA 1
ATOM 981 C C . TRP A 1 125 ? -23.657 -1.612 44.180 1.00 88.62 125 TRP A C 1
ATOM 983 O O . TRP A 1 125 ? -24.626 -1.280 44.864 1.00 88.62 125 TRP A O 1
ATOM 993 N N . ARG A 1 126 ? -22.437 -1.750 44.696 1.00 88.25 126 ARG A N 1
ATOM 994 C CA . ARG A 1 126 ? -22.096 -1.487 46.099 1.00 88.25 126 ARG A CA 1
ATOM 995 C C . ARG A 1 126 ? -20.958 -0.484 46.208 1.00 88.25 126 ARG A C 1
ATOM 997 O O . ARG A 1 126 ? -20.119 -0.364 45.314 1.00 88.25 126 ARG A O 1
ATOM 1004 N N . SER A 1 127 ? -20.896 0.209 47.340 1.00 90.00 127 SER A N 1
ATOM 1005 C CA . SER A 1 127 ? -19.781 1.097 47.675 1.00 90.00 127 SER A CA 1
ATOM 1006 C C . SER A 1 127 ? -18.454 0.328 47.660 1.00 90.00 127 SER A C 1
ATOM 1008 O O . SER A 1 127 ? -18.365 -0.785 48.187 1.00 90.00 127 SER A O 1
ATOM 1010 N N . CYS A 1 128 ? -17.419 0.909 47.047 1.00 89.88 128 CYS A N 1
ATOM 1011 C CA . CYS A 1 128 ? -16.094 0.291 46.988 1.00 89.88 128 CYS A CA 1
ATOM 1012 C C . CYS A 1 128 ? -15.421 0.322 48.367 1.00 89.88 128 CYS A C 1
ATOM 1014 O O . CYS A 1 128 ? -15.092 1.395 48.863 1.00 89.88 128 CYS A O 1
ATOM 1016 N N . SER A 1 129 ? -15.152 -0.835 48.970 1.00 85.62 129 SER A N 1
ATOM 1017 C CA . SER A 1 129 ? -14.529 -0.909 50.300 1.00 85.62 129 SER A CA 1
ATOM 1018 C C . SER A 1 129 ? -13.133 -0.284 50.368 1.00 85.62 129 SER A C 1
ATOM 1020 O O . SER A 1 129 ? -12.749 0.194 51.429 1.00 85.62 129 SER A O 1
ATOM 1022 N N . GLY A 1 130 ? -12.383 -0.258 49.263 1.00 85.44 130 GLY A N 1
ATOM 1023 C CA . GLY A 1 130 ? -11.022 0.282 49.240 1.00 85.44 130 GLY A CA 1
ATOM 1024 C C . GLY A 1 130 ? -10.921 1.808 49.182 1.00 85.44 130 GLY A C 1
ATOM 1025 O O . GLY A 1 130 ? -9.852 2.348 49.451 1.00 85.44 130 GLY A O 1
ATOM 1026 N N . CYS A 1 131 ? -11.988 2.527 48.811 1.00 85.06 131 CYS A N 1
ATOM 1027 C CA . CYS A 1 131 ? -11.970 3.999 48.722 1.00 85.06 131 CYS A CA 1
ATOM 1028 C C . CYS A 1 131 ? -13.167 4.693 49.367 1.00 85.06 131 CYS A C 1
ATOM 1030 O O . CYS A 1 131 ? -13.333 5.907 49.208 1.00 85.06 131 CYS A O 1
ATOM 1032 N N . HIS A 1 132 ? -14.026 3.934 50.039 1.00 81.50 132 HIS A N 1
ATOM 1033 C CA . HIS A 1 132 ? -15.184 4.479 50.717 1.00 81.50 132 HIS A CA 1
ATOM 1034 C C . HIS A 1 132 ? -14.868 4.761 52.184 1.00 81.50 132 HIS A C 1
ATOM 1036 O O . HIS A 1 132 ? -14.410 3.878 52.908 1.00 81.50 132 HIS A O 1
ATOM 1042 N N . GLU A 1 133 ? -15.130 5.990 52.626 1.00 74.50 133 GLU A N 1
ATOM 1043 C CA . GLU A 1 133 ? -15.024 6.357 54.035 1.00 74.50 133 GLU A CA 1
ATOM 1044 C C . GLU A 1 133 ? -16.238 5.812 54.799 1.00 74.50 133 GLU A C 1
ATOM 1046 O O . GLU A 1 133 ? -17.388 6.001 54.397 1.00 74.50 133 GLU A O 1
ATOM 1051 N N . LEU A 1 134 ? -15.976 5.104 55.898 1.00 70.38 134 LEU A N 1
ATOM 1052 C CA . LEU A 1 134 ? -17.000 4.628 56.823 1.00 70.38 134 LEU A CA 1
ATOM 1053 C C . LEU A 1 134 ? -16.905 5.449 58.108 1.00 70.38 134 LEU A C 1
ATOM 1055 O O . LEU A 1 134 ? -15.829 5.545 58.697 1.00 70.38 134 LEU A O 1
ATOM 1059 N N . ASN A 1 135 ? -18.028 5.986 58.578 1.00 65.50 135 ASN A N 1
ATOM 1060 C CA . ASN A 1 135 ? -18.149 6.498 59.940 1.00 65.50 135 ASN A CA 1
ATOM 1061 C C . ASN A 1 135 ? -18.972 5.494 60.750 1.00 65.50 135 ASN A C 1
ATOM 1063 O O . ASN A 1 135 ? -20.130 5.253 60.422 1.00 65.50 135 ASN A O 1
ATOM 1067 N N . GLU A 1 136 ? -18.355 4.850 61.744 1.00 75.56 136 GLU A N 1
ATOM 1068 C CA . GLU A 1 136 ? -18.990 3.798 62.561 1.00 75.56 136 GLU A CA 1
ATOM 1069 C C . GLU A 1 136 ? -19.605 2.650 61.728 1.00 75.56 136 GLU A C 1
ATOM 1071 O O . GLU A 1 136 ? -20.617 2.056 62.087 1.00 75.56 136 GLU A O 1
ATOM 1076 N N . GLY A 1 137 ? -18.988 2.330 60.583 1.00 67.88 137 GLY A N 1
ATOM 1077 C CA . GLY A 1 137 ? -19.469 1.291 59.665 1.00 67.88 137 GLY A CA 1
ATOM 1078 C C . GLY A 1 137 ? -20.581 1.744 58.713 1.00 67.88 137 GLY A C 1
ATOM 1079 O O . GLY A 1 137 ? -21.023 0.949 57.885 1.00 67.88 137 GLY A O 1
ATOM 1080 N N . VAL A 1 138 ? -21.003 3.011 58.779 1.00 71.56 138 VAL A N 1
ATOM 1081 C CA . VAL A 1 138 ? -22.001 3.588 57.875 1.00 71.56 138 VAL A CA 1
ATOM 1082 C C . VAL A 1 138 ? -21.311 4.337 56.725 1.00 71.56 138 VAL A C 1
ATOM 1084 O O . VAL A 1 138 ? -20.419 5.152 56.979 1.00 71.56 138 VAL A O 1
ATOM 1087 N N . PRO A 1 139 ? -21.722 4.098 55.466 1.00 74.88 139 PRO A N 1
ATOM 1088 C CA . PRO A 1 139 ? -21.271 4.862 54.304 1.00 74.88 139 PRO A CA 1
ATOM 1089 C C . PRO A 1 139 ? -21.552 6.370 54.440 1.00 74.88 139 PRO A C 1
ATOM 1091 O O . PRO A 1 139 ? -22.701 6.761 54.647 1.00 74.88 139 PRO A O 1
ATOM 1094 N N . THR A 1 140 ? -20.538 7.231 54.298 1.00 79.00 140 THR A N 1
ATOM 1095 C CA . THR A 1 140 ? -20.700 8.702 54.417 1.00 79.00 140 THR A CA 1
ATOM 1096 C C . THR A 1 140 ? -20.563 9.468 53.102 1.00 79.00 140 THR A C 1
ATOM 1098 O O . THR A 1 140 ? -20.826 10.671 53.064 1.00 79.00 140 THR A O 1
ATOM 1101 N N . GLY A 1 141 ? -20.177 8.800 52.011 1.00 81.25 141 GLY A N 1
ATOM 1102 C CA . GLY A 1 141 ? -20.010 9.443 50.703 1.00 81.25 141 GLY A CA 1
ATOM 1103 C C . GLY A 1 141 ? -21.321 9.929 50.071 1.00 81.25 141 GLY A C 1
ATOM 1104 O O . GLY A 1 141 ? -22.418 9.653 50.555 1.00 81.25 141 GLY A O 1
ATOM 1105 N N . ALA A 1 142 ? -21.238 10.640 48.945 1.00 84.31 142 ALA A N 1
ATOM 1106 C CA . ALA A 1 142 ? -22.430 11.079 48.217 1.00 84.31 142 ALA A CA 1
ATOM 1107 C C . ALA A 1 142 ? -23.220 9.872 47.674 1.00 84.31 142 ALA A C 1
ATOM 1109 O O . ALA A 1 142 ? -22.648 8.972 47.057 1.00 84.31 142 ALA A O 1
ATOM 1110 N N . TYR A 1 143 ? -24.538 9.848 47.894 1.00 87.81 143 TYR A N 1
ATOM 1111 C CA . TYR A 1 143 ? -25.402 8.777 47.391 1.00 87.81 143 TYR A CA 1
ATOM 1112 C C . TYR A 1 143 ? -25.686 8.942 45.892 1.00 87.81 143 TYR A C 1
ATOM 1114 O O . TYR A 1 143 ? -26.147 9.996 45.451 1.00 87.81 143 TYR A O 1
ATOM 1122 N N . SER A 1 144 ? -25.462 7.884 45.109 1.00 83.31 144 SER A N 1
ATOM 1123 C CA . SER A 1 144 ? -25.786 7.833 43.682 1.00 83.31 144 SER A CA 1
ATOM 1124 C C . SER A 1 144 ? -27.185 7.267 43.464 1.00 83.31 144 SER A C 1
ATOM 1126 O O . SER A 1 144 ? -27.463 6.112 43.778 1.00 83.31 144 SER A O 1
ATOM 1128 N N . SER A 1 145 ? -28.073 8.051 42.851 1.00 79.44 145 SER A N 1
ATOM 1129 C CA . SER A 1 145 ? -29.419 7.589 42.492 1.00 79.44 145 SER A CA 1
ATOM 1130 C C . SER A 1 145 ? -29.431 6.580 41.338 1.00 79.44 145 SER A C 1
ATOM 1132 O O . SER A 1 145 ? -30.422 5.862 41.195 1.00 79.44 145 SER A O 1
ATOM 1134 N N . ILE A 1 146 ? -28.354 6.518 40.545 1.00 78.56 146 ILE A N 1
ATOM 1135 C CA . ILE A 1 146 ? -28.181 5.595 39.414 1.00 78.56 146 ILE A CA 1
ATOM 1136 C C . ILE A 1 146 ? -27.689 4.238 39.920 1.00 78.56 146 ILE A C 1
ATOM 1138 O O . ILE A 1 146 ? -28.310 3.218 39.648 1.00 78.56 146 ILE A O 1
ATOM 1142 N N . MET A 1 147 ? -26.607 4.239 40.701 1.00 83.31 147 MET A N 1
ATOM 1143 C CA . MET A 1 147 ? -25.992 3.017 41.238 1.00 83.31 147 MET A CA 1
ATOM 1144 C C . MET A 1 147 ? -26.651 2.543 42.539 1.00 83.31 147 MET A C 1
ATOM 1146 O O . MET A 1 147 ? -26.388 1.448 43.001 1.00 83.31 147 MET A O 1
ATOM 1150 N N . LYS A 1 148 ? -27.524 3.347 43.151 1.00 85.50 148 LYS A N 1
ATOM 1151 C CA . LYS A 1 148 ? -28.216 3.024 44.408 1.00 85.50 148 LYS A CA 1
ATOM 1152 C C . LYS A 1 148 ? -27.293 2.753 45.611 1.00 85.50 148 LYS A C 1
ATOM 1154 O O . LYS A 1 148 ? -27.730 2.141 46.583 1.00 85.50 148 LYS A O 1
ATOM 1159 N N . CYS A 1 149 ? -26.066 3.277 45.603 1.00 86.62 149 CYS A N 1
ATOM 1160 C CA . CYS A 1 149 ? -25.099 3.172 46.701 1.00 86.62 149 CYS A CA 1
ATOM 1161 C C . CYS A 1 149 ? -24.361 4.501 46.943 1.00 86.62 149 CYS A C 1
ATOM 1163 O O . CYS A 1 149 ? -24.427 5.423 46.125 1.00 86.62 149 CYS A O 1
ATOM 1165 N N . HIS A 1 150 ? -23.631 4.607 48.055 1.00 89.56 150 HIS A N 1
ATOM 1166 C CA . HIS A 1 150 ? -22.749 5.749 48.313 1.00 89.56 150 HIS A CA 1
ATOM 1167 C C . HIS A 1 150 ? -21.428 5.587 47.550 1.00 89.56 150 HIS A C 1
ATOM 1169 O O . HIS A 1 150 ? -20.845 4.502 47.544 1.00 89.56 150 HIS A O 1
ATOM 1175 N N . LEU A 1 151 ? -20.946 6.644 46.901 1.00 88.69 151 LEU A N 1
ATOM 1176 C CA . LEU A 1 151 ? -19.706 6.604 46.125 1.00 88.69 151 LEU A CA 1
ATOM 1177 C C . LEU A 1 151 ? -18.503 6.969 47.000 1.00 88.69 151 LEU A C 1
ATOM 1179 O O . LEU A 1 151 ? -18.570 7.900 47.802 1.00 88.69 151 LEU A O 1
ATOM 1183 N N . GLY A 1 152 ? -17.417 6.204 46.874 1.00 86.88 152 GLY A N 1
ATOM 1184 C CA . GLY A 1 152 ? -16.103 6.562 47.417 1.00 86.88 152 GLY A CA 1
ATOM 1185 C C . GLY A 1 152 ? -15.346 7.548 46.521 1.00 86.88 152 GLY A C 1
ATOM 1186 O O . GLY A 1 152 ? -15.835 7.944 45.465 1.00 86.88 152 GLY A O 1
ATOM 1187 N N . LEU A 1 153 ? -14.123 7.909 46.915 1.00 86.25 153 LEU A N 1
ATOM 1188 C CA . LEU A 1 153 ? -13.274 8.853 46.164 1.00 86.25 153 LEU A CA 1
ATOM 1189 C C . LEU A 1 153 ? -12.619 8.244 44.908 1.00 86.25 153 LEU A C 1
ATOM 1191 O O . LEU A 1 153 ? -11.954 8.951 44.155 1.00 86.25 153 LEU A O 1
ATOM 1195 N N . GLY A 1 154 ? -12.813 6.943 44.678 1.00 87.19 154 GLY A N 1
ATOM 1196 C CA . GLY A 1 154 ? -12.192 6.193 43.592 1.00 87.19 154 GLY A CA 1
ATOM 1197 C C . GLY A 1 154 ? -10.790 5.690 43.958 1.00 87.19 154 GLY A C 1
ATOM 1198 O O . GLY A 1 154 ? -9.932 6.437 44.414 1.00 87.19 154 GLY A O 1
ATOM 1199 N N . CYS A 1 155 ? -10.537 4.400 43.743 1.00 88.19 155 CYS A N 1
ATOM 1200 C CA . CYS A 1 155 ? -9.211 3.786 43.849 1.00 88.19 155 CYS A CA 1
ATOM 1201 C C . CYS A 1 155 ? -8.996 2.782 42.713 1.00 88.19 155 CYS A C 1
ATOM 1203 O O . CYS A 1 155 ? -9.854 2.606 41.844 1.00 88.19 155 CYS A O 1
ATOM 1205 N N . HIS A 1 156 ? -7.844 2.112 42.737 1.00 89.19 156 HIS A N 1
ATOM 1206 C CA . HIS A 1 156 ? -7.492 1.091 41.758 1.00 89.19 156 HIS A CA 1
ATOM 1207 C C . HIS A 1 156 ? -8.466 -0.104 41.751 1.00 89.19 156 HIS A C 1
ATOM 1209 O O . HIS A 1 156 ? -8.733 -0.638 40.682 1.00 89.19 156 HIS A O 1
ATOM 1215 N N . GLU A 1 157 ? -9.056 -0.476 42.895 1.00 85.38 157 GLU A N 1
ATOM 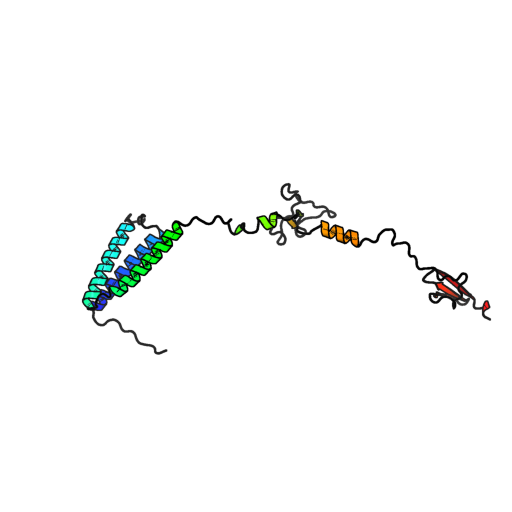1216 C CA . GLU A 1 157 ? -9.988 -1.615 42.996 1.00 85.38 157 GLU A CA 1
ATOM 1217 C C . GLU A 1 157 ? -11.293 -1.392 42.221 1.00 85.38 157 GLU A C 1
ATOM 1219 O O . GLU A 1 157 ? -11.846 -2.322 41.645 1.00 85.38 157 GLU A O 1
ATOM 1224 N N . CYS A 1 158 ? -11.782 -0.151 42.176 1.00 88.69 158 CYS A N 1
ATOM 1225 C CA . CYS A 1 158 ? -13.011 0.210 41.467 1.00 88.69 158 CYS A CA 1
ATOM 1226 C C . CYS A 1 158 ? -12.756 0.965 40.156 1.00 88.69 158 CYS A C 1
ATOM 1228 O O . CYS A 1 158 ? -13.670 1.607 39.640 1.00 88.69 158 CYS A O 1
ATOM 1230 N N . GLY A 1 159 ? -11.509 1.011 39.674 1.00 87.88 159 GLY A N 1
ATOM 1231 C CA . GLY A 1 159 ? -11.145 1.762 38.467 1.00 87.88 159 GLY A CA 1
ATOM 1232 C C . GLY A 1 159 ? -11.501 3.255 38.523 1.00 87.88 159 GLY A C 1
ATOM 1233 O O . GLY A 1 159 ? -11.816 3.848 37.498 1.00 87.88 159 GLY A O 1
ATOM 1234 N N . GLY A 1 160 ? -11.510 3.858 39.718 1.00 87.81 160 GLY A N 1
ATOM 1235 C CA . GLY A 1 160 ? -11.870 5.269 39.914 1.00 87.81 160 GLY A CA 1
ATOM 1236 C C . GLY A 1 160 ? -13.372 5.588 40.000 1.00 87.81 160 GLY A C 1
ATOM 1237 O O . GLY A 1 160 ? -13.714 6.739 40.239 1.00 87.81 160 GLY A O 1
ATOM 1238 N N . ILE A 1 161 ? -14.272 4.605 39.871 1.00 88.69 161 ILE A N 1
ATOM 1239 C CA . ILE A 1 161 ? -15.735 4.835 39.878 1.00 88.69 161 ILE A CA 1
ATOM 1240 C C . ILE A 1 161 ? -16.289 5.130 41.287 1.00 88.69 161 ILE A C 1
ATOM 1242 O O . ILE A 1 161 ? -17.310 5.796 41.438 1.00 88.69 161 ILE A O 1
ATOM 1246 N N . GLY A 1 162 ? -15.635 4.621 42.334 1.00 88.06 162 GLY A N 1
ATOM 1247 C CA . GLY A 1 162 ? -16.103 4.742 43.721 1.00 88.06 162 GLY A CA 1
ATOM 1248 C C . GLY A 1 162 ? -17.162 3.706 44.127 1.00 88.06 162 GLY A C 1
ATOM 1249 O O . GLY A 1 162 ? -17.594 3.699 45.281 1.00 88.06 162 GLY A O 1
ATOM 1250 N N . ALA A 1 163 ? -17.543 2.808 43.216 1.00 88.31 163 ALA A N 1
ATOM 1251 C CA . ALA A 1 163 ? -18.454 1.684 43.429 1.00 88.31 163 ALA A CA 1
ATOM 1252 C C . ALA A 1 163 ? -17.995 0.464 42.616 1.00 88.31 163 ALA A C 1
ATOM 1254 O O . ALA A 1 163 ? -17.284 0.612 41.622 1.00 88.31 163 ALA A O 1
ATOM 1255 N N . VAL A 1 164 ? -18.393 -0.733 43.042 1.00 89.69 164 VAL A N 1
ATOM 1256 C CA . VAL A 1 164 ? -18.096 -2.003 42.364 1.00 89.69 164 VAL A CA 1
ATOM 1257 C C . VAL A 1 164 ? -19.390 -2.770 42.100 1.00 89.69 164 VAL A C 1
ATOM 1259 O O . VAL A 1 164 ? -20.338 -2.671 42.880 1.00 89.69 164 VAL A O 1
ATOM 1262 N N . TRP A 1 165 ? -19.442 -3.503 40.987 1.00 88.38 165 TRP A N 1
ATOM 1263 C CA . TRP A 1 165 ? -20.561 -4.389 40.668 1.00 88.38 165 TRP A CA 1
ATOM 1264 C C . TRP A 1 165 ? -20.387 -5.693 41.441 1.00 88.38 165 TRP A C 1
ATOM 1266 O O . TRP A 1 165 ? -19.426 -6.429 41.208 1.00 88.38 165 TRP A O 1
ATOM 1276 N N . ASP A 1 166 ? -21.282 -5.949 42.389 1.00 85.62 166 ASP A N 1
ATOM 1277 C CA . ASP A 1 166 ? -21.297 -7.187 43.152 1.00 85.62 166 ASP A CA 1
ATOM 1278 C C . ASP A 1 166 ? -22.132 -8.236 42.424 1.00 85.62 166 ASP A C 1
ATOM 1280 O O . ASP A 1 166 ? -23.284 -7.990 42.073 1.00 85.62 166 ASP A O 1
ATOM 1284 N N . THR A 1 167 ? -21.538 -9.405 42.213 1.00 85.25 167 THR A N 1
ATOM 1285 C CA . THR A 1 167 ? -22.193 -10.574 41.604 1.00 85.25 167 THR A CA 1
ATOM 1286 C C . THR A 1 167 ? -22.417 -11.693 42.619 1.00 85.25 167 THR A C 1
ATOM 1288 O O . THR A 1 167 ? -22.803 -12.796 42.242 1.00 85.25 167 THR A O 1
ATOM 1291 N N . THR A 1 168 ? -22.158 -11.429 43.904 1.00 82.88 168 THR A N 1
ATOM 1292 C CA . THR A 1 168 ? -22.390 -12.384 44.985 1.00 82.88 168 THR A CA 1
ATOM 1293 C C . THR A 1 168 ? -23.871 -12.729 45.053 1.00 82.88 168 THR A C 1
ATOM 1295 O O . THR A 1 168 ? -24.716 -11.856 45.254 1.00 82.88 168 THR A O 1
ATOM 1298 N N . ASP A 1 169 ? -24.181 -14.018 44.940 1.00 82.06 169 ASP A N 1
ATOM 1299 C CA . ASP A 1 169 ? -25.525 -14.537 45.169 1.00 82.06 169 ASP A CA 1
ATOM 1300 C C . ASP A 1 169 ? -25.829 -14.538 46.676 1.00 82.06 169 ASP A C 1
ATOM 1302 O O . ASP A 1 169 ? -25.582 -15.501 47.411 1.00 82.06 169 ASP A O 1
ATOM 1306 N N . TYR A 1 170 ? -26.332 -13.402 47.158 1.00 79.19 170 TYR A N 1
ATOM 1307 C CA . TYR A 1 170 ? -26.718 -13.228 48.554 1.00 79.19 170 TYR A CA 1
ATOM 1308 C C . TYR A 1 170 ? -27.863 -14.156 48.973 1.00 79.19 170 TYR A C 1
ATOM 1310 O O . TYR A 1 170 ? -27.961 -14.467 50.161 1.00 79.19 170 TYR A O 1
ATOM 1318 N N . ALA A 1 171 ? -28.702 -14.616 48.036 1.00 81.06 171 ALA A N 1
ATOM 1319 C CA . ALA A 1 171 ? -29.769 -15.564 48.336 1.00 81.06 171 ALA A CA 1
ATOM 1320 C C . ALA A 1 171 ? -29.178 -16.941 48.660 1.00 81.06 171 ALA A C 1
ATOM 1322 O O . ALA A 1 171 ? -29.454 -17.481 49.731 1.00 81.06 171 ALA A O 1
ATOM 1323 N N . ALA A 1 172 ? -28.271 -17.444 47.820 1.00 83.31 172 ALA A N 1
ATOM 1324 C CA . ALA A 1 172 ? -27.554 -18.689 48.089 1.00 83.31 172 ALA A CA 1
ATOM 1325 C C . ALA A 1 172 ? -26.728 -18.619 49.388 1.00 83.31 172 ALA A C 1
ATOM 1327 O O . ALA A 1 172 ? -26.710 -19.568 50.176 1.00 83.31 172 ALA A O 1
ATOM 1328 N N . MET A 1 173 ? -26.073 -17.482 49.660 1.00 83.81 173 MET A N 1
ATOM 1329 C CA . MET A 1 173 ? -25.355 -17.277 50.924 1.00 83.81 173 MET A CA 1
ATOM 1330 C C . MET A 1 173 ? -26.306 -17.300 52.130 1.00 83.81 173 MET A C 1
ATOM 1332 O O . MET A 1 173 ? -25.991 -17.924 53.144 1.00 83.81 173 MET A O 1
ATOM 1336 N N . ALA A 1 174 ? -27.468 -16.647 52.033 1.00 83.31 174 ALA A N 1
ATOM 1337 C CA . ALA A 1 174 ? -28.466 -16.624 53.098 1.00 83.31 174 ALA A CA 1
ATOM 1338 C C . ALA A 1 174 ? -29.050 -18.019 53.374 1.00 83.31 174 ALA A C 1
ATOM 1340 O O . ALA A 1 174 ? -29.182 -18.398 54.537 1.00 83.31 174 ALA A O 1
ATOM 1341 N N . GLU A 1 175 ? -29.340 -18.803 52.332 1.00 86.81 175 GLU A N 1
ATOM 1342 C CA . GLU A 1 175 ? -29.786 -20.196 52.460 1.00 86.81 175 GLU A CA 1
ATOM 1343 C C . GLU A 1 175 ? -28.734 -21.064 53.155 1.00 86.81 175 GLU A C 1
ATOM 1345 O O . GLU A 1 175 ? -29.051 -21.802 54.093 1.00 86.81 175 GLU A O 1
ATOM 1350 N N . PHE A 1 176 ? -27.464 -20.929 52.760 1.00 86.81 176 PHE A N 1
ATOM 1351 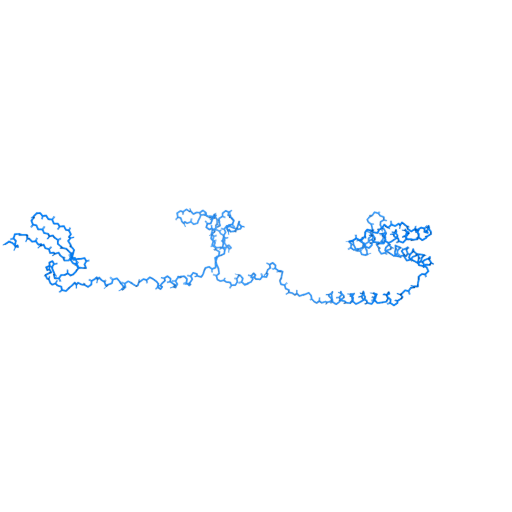C CA . PHE A 1 176 ? -26.368 -21.630 53.418 1.00 86.81 176 PHE A CA 1
ATOM 1352 C C . PHE A 1 176 ? -26.265 -21.248 54.898 1.00 86.81 176 PHE A C 1
ATOM 1354 O O . PHE A 1 176 ? -26.232 -22.135 55.750 1.00 86.81 176 PHE A O 1
ATOM 1361 N N . MET A 1 177 ? -26.274 -19.951 55.224 1.00 84.94 177 MET A N 1
ATOM 1362 C CA . MET A 1 177 ? -26.223 -19.477 56.611 1.00 84.94 177 MET A CA 1
ATOM 1363 C C . MET A 1 177 ? -27.403 -19.999 57.436 1.00 84.94 177 MET A C 1
ATOM 1365 O O . MET A 1 177 ? -27.204 -20.460 58.556 1.00 84.94 177 MET A O 1
ATOM 1369 N N . ALA A 1 178 ? -28.614 -19.998 56.876 1.00 83.56 178 ALA A N 1
ATOM 1370 C CA . ALA A 1 178 ? -29.792 -20.555 57.533 1.00 83.56 178 ALA A CA 1
ATOM 1371 C C . ALA A 1 178 ? -29.663 -22.067 57.797 1.00 83.56 178 ALA A C 1
ATOM 1373 O O . ALA A 1 178 ? -30.179 -22.550 58.800 1.00 83.56 178 ALA A O 1
ATOM 1374 N N . SER A 1 179 ? -28.949 -22.805 56.941 1.00 81.06 179 SER A N 1
ATOM 1375 C CA . SER A 1 179 ? -28.726 -24.248 57.112 1.00 81.06 179 SER A CA 1
ATOM 1376 C C . SER A 1 179 ? -27.706 -24.607 58.202 1.00 81.06 179 SER A C 1
ATOM 1378 O O . SER A 1 179 ? -27.729 -25.729 58.706 1.00 81.06 179 SER A O 1
ATOM 1380 N N . VAL A 1 180 ? -26.815 -23.676 58.571 1.00 79.38 180 VAL A N 1
ATOM 1381 C CA . VAL A 1 180 ? -25.748 -23.899 59.568 1.00 79.38 180 VAL A CA 1
ATOM 1382 C C . VAL A 1 180 ? -26.025 -23.258 60.928 1.00 79.38 180 VAL A C 1
ATOM 1384 O O . VAL A 1 180 ? -25.278 -23.515 61.869 1.00 79.38 180 VAL A O 1
ATOM 1387 N N . ILE A 1 181 ? -27.078 -22.443 61.059 1.00 69.81 181 ILE A N 1
ATOM 1388 C CA . ILE A 1 181 ? -27.549 -21.962 62.363 1.00 69.81 181 ILE A CA 1
ATOM 1389 C C . ILE A 1 181 ? -28.244 -23.142 63.064 1.00 69.81 181 ILE A C 1
ATOM 1391 O O . ILE A 1 181 ? -29.279 -23.598 62.573 1.00 69.81 181 ILE A O 1
ATOM 1395 N N . PRO A 1 182 ? -27.713 -23.651 64.195 1.00 58.06 182 PRO A N 1
ATOM 1396 C CA . PRO A 1 182 ? -28.384 -24.690 64.966 1.00 58.06 182 PRO A CA 1
ATOM 1397 C C . PRO A 1 182 ? -29.750 -24.176 65.404 1.00 58.06 182 PRO A C 1
ATOM 1399 O O . PRO A 1 182 ? -29.899 -23.005 65.771 1.00 58.06 182 PRO A O 1
ATOM 1402 N N . SER A 1 183 ? -30.762 -25.035 65.367 1.00 55.97 183 SER A N 1
ATOM 1403 C CA . SER A 1 183 ? -32.070 -24.634 65.859 1.00 55.97 183 SER A CA 1
ATOM 1404 C C . SER A 1 183 ? -31.976 -24.391 67.375 1.00 55.97 183 SER A C 1
ATOM 1406 O O . SER A 1 183 ? -31.197 -25.061 68.056 1.00 55.97 183 SER A O 1
ATOM 1408 N N . PRO A 1 184 ? -32.813 -23.520 67.966 1.00 56.28 184 PRO A N 1
ATOM 1409 C CA . PRO A 1 184 ? -32.889 -23.371 69.425 1.00 56.28 184 PRO A CA 1
ATOM 1410 C C . PRO A 1 184 ? -33.229 -24.676 70.169 1.00 56.28 184 PRO A C 1
ATOM 1412 O O . PRO A 1 184 ? -33.203 -24.717 71.395 1.00 56.28 184 PRO A O 1
ATOM 1415 N N . GLN A 1 185 ? -33.599 -25.735 69.444 1.00 55.34 185 GLN A N 1
ATOM 1416 C CA . GLN A 1 185 ? -33.935 -27.045 69.992 1.00 55.34 185 GLN A CA 1
ATOM 1417 C C . GLN A 1 185 ? -32.689 -27.922 70.209 1.00 55.34 185 GLN A C 1
ATOM 1419 O O . GLN A 1 185 ? -32.780 -28.930 70.907 1.00 55.34 185 GLN A O 1
ATOM 1424 N N . ASP A 1 186 ? -31.527 -27.520 69.684 1.00 52.41 186 ASP A N 1
ATOM 1425 C CA . ASP A 1 186 ? -30.274 -28.276 69.783 1.00 52.41 186 ASP A CA 1
ATOM 1426 C C . ASP A 1 186 ? -29.483 -27.986 71.081 1.00 52.41 186 ASP A C 1
ATOM 1428 O O . ASP A 1 186 ? -28.520 -28.686 71.390 1.00 52.41 186 ASP A O 1
ATOM 1432 N N . GLU A 1 187 ? -29.916 -27.023 71.909 1.00 49.66 187 GLU A N 1
ATOM 1433 C CA . GLU A 1 187 ? -29.276 -26.699 73.203 1.00 49.66 187 GLU A CA 1
ATOM 1434 C C . GLU A 1 187 ? -29.720 -27.594 74.384 1.00 49.66 187 GLU A C 1
ATOM 1436 O O . GLU A 1 187 ? -29.276 -27.405 75.517 1.00 49.66 187 GLU A O 1
ATOM 1441 N N . ALA A 1 188 ? -30.566 -28.605 74.161 1.00 47.97 188 ALA A N 1
ATOM 1442 C CA . ALA A 1 188 ? -31.135 -29.427 75.237 1.00 47.97 188 ALA A CA 1
ATOM 1443 C C . ALA A 1 188 ? -30.470 -30.805 75.434 1.00 47.97 188 ALA A C 1
ATOM 1445 O O . ALA A 1 188 ? -31.119 -31.736 75.912 1.00 47.97 188 ALA A O 1
ATOM 1446 N N . ILE A 1 189 ? -29.179 -30.962 75.123 1.00 52.62 189 ILE A N 1
ATOM 1447 C CA . ILE A 1 189 ? -28.404 -32.133 75.571 1.00 52.62 189 ILE A CA 1
ATOM 1448 C C . ILE A 1 189 ? -27.258 -31.653 76.458 1.00 52.62 189 ILE A C 1
ATOM 1450 O O . ILE A 1 189 ? -26.085 -31.672 76.093 1.00 52.62 189 ILE A O 1
ATOM 1454 N N . GLY A 1 190 ? -27.616 -31.231 77.672 1.00 53.88 190 GLY A N 1
ATOM 1455 C CA . GLY A 1 190 ? -26.659 -31.251 78.770 1.00 53.88 190 GLY A CA 1
ATOM 1456 C C . GLY A 1 190 ? -26.111 -32.678 78.938 1.00 53.88 190 GLY A C 1
ATOM 1457 O O . GLY A 1 190 ? -26.840 -33.644 78.679 1.00 53.88 190 GLY A O 1
ATOM 1458 N N . PRO A 1 191 ? -24.838 -32.841 79.337 1.00 52.88 191 PRO A N 1
ATOM 1459 C CA . PRO A 1 191 ? -24.249 -34.158 79.541 1.00 52.88 191 PRO A CA 1
ATOM 1460 C C . PRO A 1 191 ? -25.148 -35.005 80.447 1.00 52.88 191 PRO A C 1
ATOM 1462 O O . PRO A 1 191 ? -25.560 -34.550 81.518 1.00 52.88 191 PRO A O 1
ATOM 1465 N N . GLN A 1 192 ? -25.483 -36.225 80.010 1.00 58.06 192 GLN A N 1
ATOM 1466 C CA . GLN A 1 192 ? -26.346 -37.096 80.803 1.00 58.06 192 GLN A CA 1
ATOM 1467 C C . GLN A 1 192 ? -25.748 -37.272 82.207 1.00 58.06 192 GLN A C 1
ATOM 1469 O O . GLN A 1 192 ? -24.553 -37.568 82.331 1.00 58.06 192 GLN A O 1
ATOM 1474 N N . PRO A 1 193 ? -26.543 -37.084 83.277 1.00 59.44 193 PRO A N 1
ATOM 1475 C CA . PRO A 1 193 ? -26.053 -37.284 84.629 1.00 59.44 193 PRO A CA 1
ATOM 1476 C C . PRO A 1 193 ? -25.550 -38.721 84.748 1.00 59.44 193 PRO A C 1
ATOM 1478 O O . PRO A 1 193 ? -26.203 -39.643 84.268 1.00 59.44 193 PRO A O 1
ATOM 1481 N N . CYS A 1 194 ? -24.417 -38.930 85.423 1.00 64.50 194 CYS A N 1
ATOM 1482 C CA . CYS A 1 194 ? -23.777 -40.246 85.550 1.00 64.50 194 CYS A CA 1
ATOM 1483 C C . CYS A 1 194 ? -24.644 -41.327 86.234 1.00 64.50 194 CYS A C 1
ATOM 1485 O O . CYS A 1 194 ? -24.181 -42.445 86.415 1.00 64.50 194 CYS A O 1
ATOM 1487 N N . GLY A 1 195 ? -25.884 -41.014 86.630 1.00 65.50 195 GLY A N 1
ATOM 1488 C CA . GLY A 1 195 ? -26.863 -41.963 87.164 1.00 65.50 195 GLY A CA 1
ATOM 1489 C C . GLY A 1 195 ? -26.612 -42.399 88.607 1.00 65.50 195 GLY A C 1
ATOM 1490 O O . GLY A 1 195 ? -27.443 -43.092 89.183 1.00 65.50 195 GLY A O 1
ATOM 1491 N N . ILE A 1 196 ? -25.505 -41.972 89.219 1.00 66.81 196 ILE A N 1
ATOM 1492 C CA . ILE A 1 196 ? -25.115 -42.393 90.566 1.00 66.81 196 ILE A CA 1
ATOM 1493 C C . ILE A 1 196 ? -25.699 -41.412 91.584 1.00 66.81 196 ILE A C 1
ATOM 1495 O O . ILE A 1 196 ? -25.464 -40.199 91.513 1.00 66.81 196 ILE A O 1
ATOM 1499 N N . ALA A 1 197 ? -26.509 -41.930 92.508 1.00 60.47 197 ALA A N 1
ATOM 1500 C CA . ALA A 1 197 ? -27.160 -41.131 93.542 1.00 60.47 197 ALA A CA 1
ATOM 1501 C C . ALA A 1 197 ? -26.124 -40.507 94.490 1.00 60.47 197 ALA A C 1
ATOM 1503 O O . ALA A 1 197 ? -26.183 -39.293 94.692 1.00 60.47 197 ALA A O 1
ATOM 1504 N N . ASP A 1 198 ? -25.139 -41.303 94.924 1.00 64.94 198 ASP A N 1
ATOM 1505 C CA . ASP A 1 198 ? -24.101 -40.926 95.888 1.00 64.94 198 ASP A CA 1
ATOM 1506 C C . ASP A 1 198 ? -22.716 -41.448 95.435 1.00 64.94 198 ASP A C 1
ATOM 1508 O O . ASP A 1 198 ? -22.335 -42.576 95.747 1.00 64.94 198 ASP A O 1
ATOM 1512 N N . PRO A 1 199 ? -22.013 -40.722 94.546 1.00 64.12 199 PRO A N 1
ATOM 1513 C CA . PRO A 1 199 ? -20.779 -41.214 93.940 1.00 64.12 199 PRO A CA 1
ATOM 1514 C C . PRO A 1 199 ? -19.601 -41.107 94.913 1.00 64.12 199 PRO A C 1
ATOM 1516 O O . PRO A 1 199 ? -19.206 -40.000 95.270 1.00 64.12 199 PRO A O 1
ATOM 1519 N N . SER A 1 200 ? -18.984 -42.236 95.277 1.00 67.81 200 SER A N 1
ATOM 1520 C CA . SER A 1 200 ? -17.650 -42.211 95.890 1.00 67.81 200 SER A CA 1
ATOM 1521 C C . SER A 1 200 ? -16.584 -41.859 94.843 1.00 67.81 200 SER A C 1
ATOM 1523 O O . SER A 1 200 ? -16.829 -41.937 93.633 1.00 67.81 200 SER A O 1
ATOM 1525 N N . ALA A 1 201 ? -15.365 -41.526 95.286 1.00 60.44 201 ALA A N 1
ATOM 1526 C CA . ALA A 1 201 ? -14.234 -41.246 94.391 1.00 60.44 201 ALA A CA 1
ATOM 1527 C C . ALA A 1 201 ? -13.942 -42.377 93.378 1.00 60.44 201 ALA A C 1
ATOM 1529 O O . ALA A 1 201 ? -13.305 -42.129 92.357 1.00 60.44 201 ALA A O 1
ATOM 1530 N N . ARG A 1 202 ? -14.407 -43.610 93.631 1.00 65.69 202 ARG A N 1
ATOM 1531 C CA . ARG A 1 202 ? -14.156 -44.782 92.775 1.00 65.69 202 ARG A CA 1
ATOM 1532 C C . ARG A 1 202 ? -15.314 -45.165 91.857 1.00 65.69 202 ARG A C 1
ATOM 1534 O O . ARG A 1 202 ? -15.085 -45.887 90.892 1.00 65.69 202 ARG A O 1
ATOM 1541 N N . ASP A 1 203 ? -16.524 -44.677 92.121 1.00 73.88 203 ASP A N 1
ATOM 1542 C CA . ASP A 1 203 ? -17.722 -45.135 91.405 1.00 73.88 203 ASP A CA 1
ATOM 1543 C C . ASP A 1 203 ? -18.010 -44.327 90.132 1.00 73.88 203 ASP A C 1
ATOM 1545 O O . ASP A 1 203 ? -18.798 -44.751 89.290 1.00 73.88 203 ASP A O 1
ATOM 1549 N N . CYS A 1 204 ? -17.364 -43.171 89.949 1.00 74.81 204 CYS A N 1
ATOM 1550 C CA . CYS A 1 204 ? -17.555 -42.311 88.784 1.00 74.81 204 CYS A CA 1
ATOM 1551 C C . CYS A 1 204 ? -16.248 -42.136 88.001 1.00 74.81 204 CYS A C 1
ATOM 1553 O O . CYS A 1 204 ? -15.311 -41.499 88.475 1.00 74.81 204 CYS A O 1
ATOM 1555 N N . SER A 1 205 ? -16.211 -42.614 86.753 1.00 78.25 205 SER A N 1
ATOM 1556 C CA . SER A 1 205 ? -15.042 -42.484 85.866 1.00 78.25 205 SER A CA 1
ATOM 1557 C C . SER A 1 205 ? -14.714 -41.040 85.464 1.00 78.25 205 SER A C 1
ATOM 1559 O O . SER A 1 205 ? -13.621 -40.774 84.977 1.00 78.25 205 SER A O 1
ATOM 1561 N N . ASN A 1 206 ? -15.657 -40.111 85.649 1.00 79.31 206 ASN A N 1
ATOM 1562 C CA . ASN A 1 206 ? -15.517 -38.695 85.295 1.00 79.31 206 ASN A CA 1
ATOM 1563 C C . ASN A 1 206 ? -15.198 -37.806 86.507 1.00 79.31 206 ASN A C 1
ATOM 1565 O O . ASN A 1 206 ? -15.364 -36.586 86.448 1.00 79.31 206 ASN A O 1
ATOM 1569 N N . MET A 1 207 ? -14.816 -38.417 87.628 1.00 83.00 207 MET A N 1
ATOM 1570 C CA . MET A 1 207 ? -14.486 -37.711 88.854 1.00 83.00 207 MET A CA 1
ATOM 1571 C C . MET A 1 207 ? -13.065 -37.147 88.775 1.00 83.00 207 MET A C 1
ATOM 1573 O O . MET A 1 207 ? -12.117 -37.885 88.510 1.00 83.00 207 MET A O 1
ATOM 1577 N N . LYS A 1 208 ? -12.911 -35.843 89.014 1.00 86.19 208 LYS A N 1
ATOM 1578 C CA . LYS A 1 208 ? -11.607 -35.178 89.078 1.00 86.19 208 LYS A CA 1
ATOM 1579 C C . LYS A 1 208 ? -11.390 -34.547 90.440 1.00 86.19 208 LYS A C 1
ATOM 1581 O O . LYS A 1 208 ? -12.318 -34.007 91.040 1.00 86.19 208 LYS A O 1
ATOM 1586 N N . GLU A 1 209 ? -10.160 -34.613 90.927 1.00 85.44 209 GLU A N 1
ATOM 1587 C CA . GLU A 1 209 ? -9.760 -33.886 92.124 1.00 85.44 209 GLU A CA 1
ATOM 1588 C C . GLU A 1 209 ? -9.768 -32.383 91.817 1.00 85.44 209 GLU A C 1
ATOM 1590 O O . GLU A 1 209 ? -9.176 -31.930 90.837 1.00 85.44 209 GLU A O 1
ATOM 1595 N N . VAL A 1 210 ? -10.479 -31.612 92.635 1.00 89.44 210 VAL A N 1
ATOM 1596 C CA . VAL A 1 210 ? -10.590 -30.151 92.489 1.00 89.44 210 VAL A CA 1
ATOM 1597 C C . VAL A 1 210 ? -9.897 -29.395 93.623 1.00 89.44 210 VAL A C 1
ATOM 1599 O O . VAL A 1 210 ? -9.880 -28.165 93.619 1.00 89.44 210 VAL A O 1
ATOM 1602 N N . GLY A 1 211 ? -9.308 -30.119 94.577 1.00 84.31 211 GLY A N 1
ATOM 1603 C CA . GLY A 1 211 ? -8.445 -29.586 95.629 1.00 84.31 211 GLY A CA 1
ATOM 1604 C C . GLY A 1 211 ? -8.486 -30.424 96.907 1.00 84.31 211 GLY A C 1
ATOM 1605 O O . GLY A 1 211 ? -9.478 -31.090 97.186 1.00 84.31 211 GLY A O 1
ATOM 1606 N N . GLY A 1 212 ? -7.438 -30.343 97.722 1.00 84.81 212 GLY A N 1
ATOM 1607 C CA . GLY A 1 212 ? -7.322 -31.071 98.988 1.00 84.81 212 GLY A CA 1
ATOM 1608 C C . GLY A 1 212 ? -6.515 -30.300 100.032 1.00 84.81 212 GLY A C 1
ATOM 1609 O O . GLY A 1 212 ? -5.751 -29.392 99.697 1.00 84.81 212 GLY A O 1
ATOM 1610 N N . GLY A 1 213 ? -6.723 -30.635 101.306 1.00 81.50 213 GLY A N 1
ATOM 1611 C CA . GLY A 1 213 ? -6.002 -30.097 102.464 1.00 81.50 213 GLY A CA 1
ATOM 1612 C C . GLY A 1 213 ? -5.515 -31.219 103.386 1.00 81.50 213 GLY A C 1
ATOM 1613 O O . GLY A 1 213 ? -5.679 -32.394 103.070 1.00 81.50 213 GLY A O 1
ATOM 1614 N N . MET A 1 214 ? -4.924 -30.882 104.539 1.00 83.25 214 MET A N 1
ATOM 1615 C CA . MET A 1 214 ? -4.460 -31.909 105.494 1.00 83.25 214 MET A CA 1
ATOM 1616 C C . MET A 1 214 ? -5.593 -32.788 106.049 1.00 83.25 214 MET A C 1
ATOM 1618 O O . MET A 1 214 ? -5.324 -33.909 106.471 1.00 83.25 214 MET A O 1
ATOM 1622 N N . ASP A 1 215 ? -6.835 -32.304 105.991 1.00 81.88 215 ASP A N 1
ATOM 1623 C CA . ASP A 1 215 ? -8.011 -32.965 106.563 1.00 81.88 215 ASP A CA 1
ATOM 1624 C C . ASP A 1 215 ? -8.824 -33.772 105.525 1.00 81.88 215 ASP A C 1
ATOM 1626 O O . ASP A 1 215 ? -9.878 -34.309 105.856 1.00 81.88 215 ASP A O 1
ATOM 1630 N N . GLY A 1 216 ? -8.389 -33.839 104.256 1.00 87.38 216 GLY A N 1
ATOM 1631 C CA . GLY A 1 216 ? -9.074 -34.615 103.212 1.00 87.38 216 GLY A CA 1
ATOM 1632 C C . GLY A 1 216 ? -9.009 -34.031 101.796 1.00 87.38 216 GLY A C 1
ATOM 1633 O O . GLY A 1 216 ? -8.498 -32.931 101.560 1.00 87.38 216 GLY A O 1
ATOM 1634 N N . GLU A 1 217 ? -9.570 -34.772 100.839 1.00 89.75 217 GLU A N 1
ATOM 1635 C CA . GLU A 1 217 ? -9.565 -34.454 99.401 1.00 89.75 217 GLU A CA 1
ATOM 1636 C C . GLU A 1 217 ? -10.976 -34.190 98.860 1.00 89.75 217 GLU A C 1
ATOM 1638 O O . GLU A 1 217 ? -11.941 -34.874 99.207 1.00 89.75 217 GLU A O 1
ATOM 1643 N N . ARG A 1 218 ? -11.117 -33.195 97.974 1.00 89.12 218 ARG A N 1
ATOM 1644 C CA . ARG A 1 218 ? -12.376 -32.853 97.296 1.00 89.12 218 ARG A CA 1
ATOM 1645 C C . ARG A 1 218 ? -12.323 -33.276 95.841 1.00 89.12 218 ARG A C 1
ATOM 1647 O O . ARG A 1 218 ? -11.484 -32.831 95.060 1.00 89.12 218 ARG A O 1
ATOM 1654 N N . TYR A 1 219 ? -13.333 -34.034 95.461 1.00 86.50 219 TYR A N 1
ATOM 1655 C CA . TYR A 1 219 ? -13.547 -34.518 94.115 1.00 86.50 219 TYR A CA 1
ATOM 1656 C C . TYR A 1 219 ? -14.821 -33.904 93.532 1.00 86.50 219 TYR A C 1
ATOM 1658 O O . TYR A 1 219 ? -15.801 -33.698 94.251 1.00 86.50 219 TYR A O 1
ATOM 1666 N N . ARG A 1 220 ? -14.827 -33.599 92.232 1.00 84.94 220 ARG A N 1
ATOM 1667 C CA . ARG A 1 220 ? -16.007 -33.139 91.492 1.00 84.94 220 ARG A CA 1
ATOM 1668 C C . ARG A 1 220 ? -16.091 -33.839 90.139 1.00 84.94 220 ARG A C 1
ATOM 1670 O O . ARG A 1 220 ? -15.098 -33.990 89.437 1.00 84.94 220 ARG A O 1
ATOM 1677 N N . CYS A 1 221 ? -17.294 -34.263 89.773 1.00 83.00 221 CYS A N 1
ATOM 1678 C CA . CYS A 1 221 ? -17.555 -34.860 88.472 1.00 83.00 221 CYS A CA 1
ATOM 1679 C C . CYS A 1 221 ? -17.640 -33.769 87.401 1.00 83.00 221 CYS A C 1
ATOM 1681 O O . CYS A 1 221 ? -18.491 -32.884 87.497 1.00 83.00 221 CYS A O 1
ATOM 1683 N N . ASP A 1 222 ? -16.830 -33.873 86.351 1.00 80.12 222 ASP A N 1
ATOM 1684 C CA . ASP A 1 222 ? -16.813 -32.904 85.243 1.00 80.12 222 ASP A CA 1
ATOM 1685 C C . ASP A 1 222 ? -18.086 -32.932 84.387 1.00 80.12 222 ASP A C 1
ATOM 1687 O O . ASP A 1 222 ? -18.360 -32.005 83.630 1.00 80.12 222 ASP A O 1
ATOM 1691 N N . VAL A 1 223 ? -18.866 -34.007 84.501 1.00 79.38 223 VAL A N 1
ATOM 1692 C CA . VAL A 1 223 ? -20.061 -34.244 83.686 1.00 79.38 223 VAL A CA 1
ATOM 1693 C C . VAL A 1 223 ? -21.316 -33.756 84.407 1.00 79.38 223 VAL A C 1
ATOM 1695 O O . VAL A 1 223 ? -22.124 -33.050 83.820 1.00 79.38 223 VAL A O 1
ATOM 1698 N N . CYS A 1 224 ? -21.491 -34.096 85.688 1.00 78.25 224 CYS A N 1
ATOM 1699 C CA . CYS A 1 224 ? -22.714 -33.763 86.433 1.00 78.25 224 CYS A CA 1
ATOM 1700 C C . CYS A 1 224 ? -22.517 -32.751 87.571 1.00 78.25 224 CYS A C 1
ATOM 1702 O O . CYS A 1 224 ? -23.488 -32.375 88.222 1.00 78.25 224 CYS A O 1
ATOM 1704 N N . GLY A 1 225 ? -21.281 -32.341 87.864 1.00 79.12 225 GLY A N 1
ATOM 1705 C CA . GLY A 1 225 ? -20.966 -31.350 88.897 1.00 79.12 225 GLY A CA 1
ATOM 1706 C C . GLY A 1 225 ? -21.112 -31.827 90.348 1.00 79.12 225 GLY A C 1
ATOM 1707 O O . GLY A 1 225 ? -20.789 -31.063 91.262 1.00 79.12 225 GLY A O 1
ATOM 1708 N N . LYS A 1 226 ? -21.562 -33.068 90.592 1.00 81.00 226 LYS A N 1
ATOM 1709 C CA . LYS A 1 226 ? -21.637 -33.644 91.945 1.00 81.00 226 LYS A CA 1
ATOM 1710 C C . LYS A 1 226 ? -20.247 -33.729 92.571 1.00 81.00 226 LYS A C 1
ATOM 1712 O O . LYS A 1 226 ? -19.287 -34.093 91.891 1.00 81.00 226 LYS A O 1
ATOM 1717 N N . GLY A 1 227 ? -20.164 -33.381 93.853 1.00 79.94 227 GLY A N 1
ATOM 1718 C CA . GLY A 1 227 ? -18.929 -33.409 94.626 1.00 79.94 227 GLY A CA 1
ATOM 1719 C C . GLY A 1 227 ? -18.912 -34.544 95.641 1.00 79.94 227 GLY A C 1
ATOM 1720 O O . GLY A 1 227 ? -19.958 -34.902 96.172 1.00 79.94 227 GLY A O 1
ATOM 1721 N N . TYR A 1 228 ? -17.722 -35.063 95.916 1.00 83.75 228 TYR A N 1
ATOM 1722 C CA . TYR A 1 228 ? -17.452 -36.037 96.968 1.00 83.75 228 TYR A CA 1
ATOM 1723 C C . TYR A 1 228 ? -16.272 -35.537 97.803 1.00 83.75 228 TYR A C 1
ATOM 1725 O O . TYR A 1 228 ? -15.300 -35.019 97.249 1.00 83.75 228 TYR A O 1
ATOM 1733 N N . TYR A 1 229 ? -16.372 -35.647 99.126 1.00 85.62 229 TYR A N 1
ATOM 1734 C CA . TYR A 1 229 ? -15.285 -35.309 100.041 1.00 85.62 229 TYR A CA 1
ATOM 1735 C C . TYR A 1 229 ? -14.795 -36.580 100.712 1.00 85.62 229 TYR A C 1
ATOM 1737 O O . TYR A 1 229 ? -15.589 -37.317 101.289 1.00 85.62 229 TYR A O 1
ATOM 1745 N N . LEU A 1 230 ? -13.498 -36.827 100.596 1.00 85.44 230 LEU A N 1
ATOM 1746 C CA . LEU A 1 230 ? -12.838 -37.965 101.199 1.00 85.44 230 LEU A CA 1
ATOM 1747 C C . LEU A 1 230 ? -12.156 -37.497 102.484 1.00 85.44 230 LEU A C 1
ATOM 1749 O O . LEU A 1 230 ? -11.126 -36.825 102.424 1.00 85.44 230 LEU A O 1
ATOM 1753 N N . ASP A 1 231 ? -12.753 -37.833 103.624 1.00 85.44 231 ASP A N 1
ATOM 1754 C CA . ASP A 1 231 ? -12.212 -37.522 104.945 1.00 85.44 231 ASP A CA 1
ATOM 1755 C C . ASP A 1 231 ? -11.171 -38.579 105.349 1.00 85.44 231 ASP A C 1
ATOM 1757 O O . ASP A 1 231 ? -11.431 -39.786 105.333 1.00 85.44 231 ASP A O 1
ATOM 1761 N N . TYR A 1 232 ? -9.958 -38.136 105.681 1.00 85.81 232 TYR A N 1
ATOM 1762 C CA . TYR A 1 232 ? -8.870 -39.034 106.064 1.00 85.81 232 TYR A CA 1
ATOM 1763 C C . TYR A 1 232 ? -9.024 -39.627 107.464 1.00 85.81 232 TYR A C 1
ATOM 1765 O O . TYR A 1 232 ? -8.416 -40.665 107.737 1.00 85.81 232 TYR A O 1
ATOM 1773 N N . GLU A 1 233 ? -9.808 -39.008 108.348 1.00 82.50 233 GLU A N 1
ATOM 1774 C CA . GLU A 1 233 ? -10.101 -39.580 109.663 1.00 82.50 233 GLU A CA 1
ATOM 17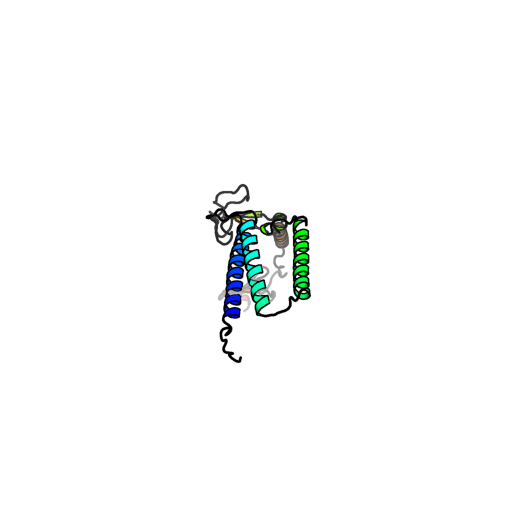75 C C . GLU A 1 233 ? -11.102 -40.731 109.567 1.00 82.50 233 GLU A C 1
ATOM 1777 O O . GLU A 1 233 ? -10.949 -41.716 110.284 1.00 82.50 233 GLU A O 1
ATOM 1782 N N . GLU A 1 234 ? -12.052 -40.673 108.629 1.00 77.44 234 GLU A N 1
ATOM 1783 C CA . GLU A 1 234 ? -13.001 -41.770 108.380 1.00 77.44 234 GLU A CA 1
ATOM 1784 C C . GLU A 1 234 ? -12.348 -43.005 107.729 1.00 77.44 234 GLU A C 1
ATOM 1786 O O . GLU A 1 234 ? -12.931 -44.089 107.736 1.00 77.44 234 GLU A O 1
ATOM 1791 N N . MET A 1 235 ? -11.134 -42.865 107.177 1.00 71.88 235 MET A N 1
ATOM 1792 C CA . MET A 1 235 ? -10.360 -43.969 106.591 1.00 71.88 235 MET A CA 1
ATOM 1793 C C . MET A 1 235 ? -9.333 -44.617 107.541 1.00 71.88 235 MET A C 1
ATOM 1795 O O . MET A 1 235 ? -8.657 -45.563 107.122 1.00 71.88 235 MET A O 1
ATOM 1799 N N . LYS A 1 236 ? -9.191 -44.130 108.782 1.00 66.94 236 LYS A N 1
ATOM 1800 C CA . LYS A 1 236 ? -8.342 -44.741 109.827 1.00 66.94 236 LYS A CA 1
ATOM 1801 C C . LYS A 1 236 ? -9.116 -45.742 110.679 1.00 66.94 236 LYS A C 1
ATOM 1803 O O . LYS A 1 236 ? -8.489 -46.761 111.049 1.00 66.94 236 LYS A O 1
#

Sequence (236 aa):
MSITLWKPEPDVIIHQALGKACEEANELAAILARCLIQGLDQSEPVSGKPNRQALFEEISDLDAAVQWLRELVNDEYDEARADRKLNGFRRWQRMLDDDMRAPTPQSPPIELDGVERQLGGDGVWRSCSGCHELNEGVPTGAYSSIMKCHLGLGCHECGGIGAVWDTTDYAAMAEFMASVIPSPQDEAIGPQPCGIADPSARDCSNMKEVGGGMDGERYRCDVCGKGYYLDYEEMK

Radius of gyration: 48.82 Å; chains: 1; bounding box: 65×69×138 Å

Secondary structure (DSSP, 8-state):
-PPP-----S-HHHHHHHHHHHHHHHHHHHHHHHHHHH-TT-B-TTT--BHHHHHHHHHHHHHHHHHHHHHHHTPPP-HHHHHHHHHHHHHHHHHHHHHHHSPPP-PPPGGGTTHHHHHTS--EEEE-TTT--EETTEE-SPBPTTTSSB--S--GGGTTSSEEEE---HHHHHHHHHHHS--TTTT--PPPP---SS--TTT-TTEEEEEEETTEEEEEETTT--EEEEESSTT-

pLDDT: mean 84.51, std 12.68, range [47.97, 98.62]